Protein AF-A0A6G3DBI7-F1 (afdb_monomer_lite)

Secondary structure (DSSP, 8-state):
-EEE-GGGTTS-GGGSEEETTEEEEHHHHS---EEEHHHHH-HHHHHHHHHHHHHHTT-S---EEEE-TT----HHHHHHHHHHT-SEEEESS-TTTSHHHHHHHHHTT-SEEEEESS---S-B-TTS-BHHHHHHHHHHHHHTT--TTTHHHHHHHHHHHHHTSSSGGG-TTTTEEEEE--TTTSPPPPP-------

pLDDT: mean 87.93, std 12.36, range [43.66, 98.38]

Foldseek 3Di:
DAADAPVCLLPPQQQDAPDPVGNHGVLQVFLDAYAYNVCLPDPVLQVVLQVVVVVLPPDQAWDEDEAFPPDPDDLVNLLVCQQPGGLEY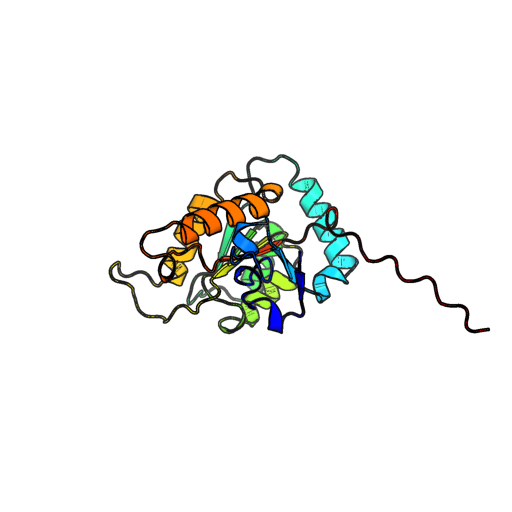EYLADCVVPVSNVVSVNVHSNQKYKYFSDGFPPDQDPVRHISSVVLVVVVCVQRRRPRLVCNSVSLNVLCNVLVPDPCSVPRSSVGMHMHGDNCVVPPRPPPPPDDPPD

Sequence (198 aa):
AFVLPREWLNEPVAHWECGADDSTPLGCAYPLVVTDRYRHRSGRLRHQLRKKWHRLGSGPGGTLHRVDCGTRERPAGLRKRLRDEAELAGFATPPSAVPEYFEVGLNLPVPVLLWPRRDCPGDEGPDGRCAGTAFLDRLAESVAGVPPAELPRLVMELRETADAADAPEEHWARDVQLLWDDPRCFAEPSALLHSPVG

Structure (mmCIF, N/CA/C/O backbone):
data_AF-A0A6G3DBI7-F1
#
_entry.id   AF-A0A6G3DBI7-F1
#
loop_
_atom_site.group_PDB
_atom_site.id
_atom_site.type_symbol
_atom_site.label_atom_id
_atom_site.label_alt_id
_atom_site.label_comp_id
_atom_site.label_asym_id
_atom_site.label_entity_id
_atom_site.label_seq_id
_atom_site.pdbx_PDB_ins_code
_atom_site.Cartn_x
_atom_site.Cartn_y
_atom_site.Cartn_z
_atom_site.occupancy
_atom_site.B_iso_or_equiv
_atom_site.auth_seq_id
_atom_site.auth_comp_id
_atom_site.auth_asym_id
_atom_site.auth_atom_id
_atom_site.pdbx_PDB_model_num
ATOM 1 N N . ALA A 1 1 ? 10.732 0.856 7.037 1.00 87.81 1 ALA A N 1
ATOM 2 C CA . ALA A 1 1 ? 9.495 1.604 6.726 1.00 87.81 1 ALA A CA 1
ATOM 3 C C . ALA A 1 1 ? 9.797 3.088 6.698 1.00 87.81 1 ALA A C 1
ATOM 5 O O . ALA A 1 1 ? 10.572 3.543 7.534 1.00 87.81 1 ALA A O 1
ATOM 6 N N . PHE A 1 2 ? 9.180 3.821 5.776 1.00 93.62 2 PHE A N 1
ATOM 7 C CA . PHE A 1 2 ? 9.305 5.274 5.678 1.00 93.62 2 PHE A CA 1
ATOM 8 C C . PHE A 1 2 ? 8.073 5.947 6.288 1.00 93.62 2 PHE A C 1
ATOM 10 O O . PHE A 1 2 ? 6.948 5.696 5.861 1.00 93.62 2 PHE A O 1
ATOM 17 N N . VAL A 1 3 ? 8.277 6.792 7.301 1.00 93.38 3 VAL A N 1
ATOM 18 C CA . VAL A 1 3 ? 7.215 7.625 7.886 1.00 93.38 3 VAL A CA 1
ATOM 19 C C . VAL A 1 3 ? 7.223 8.966 7.161 1.00 93.38 3 VAL A C 1
ATOM 21 O O . VAL A 1 3 ? 8.129 9.771 7.373 1.00 93.38 3 VAL A O 1
ATOM 24 N N . LEU A 1 4 ? 6.230 9.206 6.310 1.00 93.75 4 LEU A N 1
ATOM 25 C CA . LEU A 1 4 ? 6.221 10.328 5.371 1.00 93.75 4 LEU A CA 1
ATOM 26 C C . LEU A 1 4 ? 5.065 11.297 5.661 1.00 93.75 4 LEU A C 1
ATOM 28 O O . LEU A 1 4 ? 3.999 10.870 6.113 1.00 93.75 4 LEU A O 1
ATOM 32 N N . PRO A 1 5 ? 5.241 12.609 5.422 1.00 93.38 5 PRO A N 1
ATOM 33 C CA . PRO A 1 5 ? 4.118 13.526 5.236 1.00 93.38 5 PRO A CA 1
ATOM 34 C C . PRO A 1 5 ? 3.168 13.029 4.133 1.00 93.38 5 PRO A C 1
ATOM 36 O O . PRO A 1 5 ? 3.582 12.280 3.247 1.00 93.38 5 PRO A O 1
ATOM 39 N N . ARG A 1 6 ? 1.895 13.437 4.176 1.00 91.94 6 ARG A N 1
ATOM 40 C CA . ARG A 1 6 ? 0.856 12.922 3.262 1.00 91.94 6 ARG A CA 1
ATOM 41 C C . ARG A 1 6 ? 1.172 13.216 1.803 1.00 91.94 6 ARG A C 1
ATOM 43 O O . ARG A 1 6 ? 0.993 12.355 0.950 1.00 91.94 6 ARG A O 1
ATOM 50 N N . GLU A 1 7 ? 1.675 14.413 1.553 1.00 91.38 7 GLU A N 1
ATOM 51 C CA . GLU A 1 7 ? 2.120 14.905 0.257 1.00 91.38 7 GLU A CA 1
ATOM 52 C C . GLU A 1 7 ? 3.256 14.066 -0.349 1.00 91.38 7 GLU A C 1
ATOM 54 O O . GLU A 1 7 ? 3.427 14.074 -1.561 1.00 91.38 7 GLU A O 1
ATOM 59 N N . TRP A 1 8 ? 3.996 13.312 0.471 1.00 94.75 8 TRP A N 1
ATOM 60 C CA . TRP A 1 8 ? 5.123 12.482 0.037 1.00 94.75 8 TRP A CA 1
ATOM 61 C C . TRP A 1 8 ? 4.793 10.989 -0.002 1.00 94.75 8 TRP A C 1
ATOM 63 O O . TRP A 1 8 ? 5.654 10.178 -0.324 1.00 94.75 8 TRP A O 1
ATOM 73 N N . LEU A 1 9 ? 3.554 10.586 0.301 1.00 94.00 9 LEU A N 1
ATOM 74 C CA . LEU A 1 9 ? 3.179 9.168 0.270 1.00 94.00 9 LEU A CA 1
ATOM 75 C C . LEU A 1 9 ? 3.320 8.549 -1.126 1.00 94.00 9 LEU A C 1
ATOM 77 O O . LEU A 1 9 ? 3.503 7.341 -1.218 1.00 94.00 9 LEU A O 1
ATOM 81 N N . ASN A 1 10 ? 3.257 9.354 -2.192 1.00 95.25 10 ASN A N 1
ATOM 82 C CA . ASN A 1 10 ? 3.436 8.883 -3.566 1.00 95.25 10 ASN A CA 1
ATOM 83 C C . ASN A 1 10 ? 4.888 8.977 -4.077 1.00 95.25 10 ASN A C 1
ATOM 85 O O . ASN A 1 10 ? 5.129 8.681 -5.247 1.00 95.25 10 ASN A O 1
ATOM 89 N N . GLU A 1 11 ? 5.846 9.389 -3.238 1.00 95.75 11 GLU A N 1
ATOM 90 C CA . GLU A 1 11 ? 7.261 9.436 -3.621 1.00 95.75 11 GLU A CA 1
ATOM 91 C C . GLU A 1 11 ? 7.770 8.035 -4.009 1.00 95.75 11 GLU A C 1
ATOM 93 O O . GLU A 1 11 ? 7.380 7.031 -3.393 1.00 95.75 11 GLU A O 1
ATOM 98 N N . PRO A 1 12 ? 8.663 7.920 -5.010 1.00 95.06 12 PRO A N 1
ATOM 99 C CA . PRO A 1 12 ? 9.140 6.642 -5.525 1.00 95.06 12 PRO A CA 1
ATOM 100 C C . PRO A 1 12 ? 10.236 6.048 -4.627 1.00 95.06 12 PRO A C 1
ATOM 102 O O . PRO A 1 12 ? 11.265 5.588 -5.107 1.00 95.06 12 PRO A O 1
ATOM 105 N N . VAL A 1 13 ? 10.017 6.026 -3.310 1.00 95.62 13 VAL A N 1
ATOM 106 C CA . VAL A 1 13 ? 10.975 5.506 -2.317 1.00 95.62 13 VAL A CA 1
ATOM 107 C C . VAL A 1 13 ? 11.369 4.050 -2.579 1.00 95.62 13 VAL A C 1
ATOM 109 O O . VAL A 1 13 ? 12.471 3.635 -2.243 1.00 95.62 13 VAL A O 1
ATOM 112 N N . ALA A 1 14 ? 10.481 3.271 -3.203 1.00 95.75 14 ALA A N 1
ATOM 113 C CA . ALA A 1 14 ? 10.745 1.893 -3.608 1.00 95.75 14 ALA A CA 1
ATOM 114 C C . ALA A 1 14 ? 11.753 1.783 -4.767 1.00 95.75 14 ALA A C 1
ATOM 116 O O . ALA A 1 14 ? 12.330 0.718 -4.950 1.00 95.75 14 ALA A O 1
ATOM 117 N N . HIS A 1 15 ? 11.948 2.853 -5.545 1.00 95.75 15 HIS A N 1
ATOM 118 C CA . HIS A 1 15 ? 12.864 2.903 -6.693 1.00 95.75 15 HIS A CA 1
ATOM 119 C C . HIS A 1 15 ? 14.229 3.490 -6.342 1.00 95.75 15 HIS A C 1
ATOM 121 O O . HIS A 1 15 ? 15.110 3.516 -7.191 1.00 95.75 15 HIS A O 1
ATOM 127 N N . TRP A 1 16 ? 14.414 3.985 -5.118 1.00 95.88 16 TRP A N 1
ATOM 128 C CA . TRP A 1 16 ? 15.727 4.445 -4.677 1.00 95.88 16 TRP A CA 1
ATOM 129 C C . TRP A 1 16 ? 16.696 3.268 -4.633 1.00 95.88 16 TRP A C 1
ATOM 131 O O . TRP A 1 16 ? 16.306 2.168 -4.254 1.00 95.88 16 TRP A O 1
ATOM 141 N N . GLU A 1 17 ? 17.943 3.505 -5.010 1.00 96.25 17 GLU A N 1
ATOM 142 C CA . GLU A 1 17 ? 18.994 2.489 -4.992 1.00 96.25 17 GLU A CA 1
ATOM 143 C C . GLU A 1 17 ? 19.371 2.133 -3.546 1.00 96.25 17 GLU A C 1
ATOM 145 O O . GLU A 1 17 ? 19.367 2.993 -2.656 1.00 96.25 17 GLU A O 1
ATOM 150 N N . CYS A 1 18 ? 19.703 0.864 -3.299 1.00 93.75 18 CYS A N 1
ATOM 151 C CA . CYS A 1 18 ? 20.178 0.389 -1.998 1.00 93.75 18 CYS A CA 1
ATOM 152 C C . CYS A 1 18 ? 21.462 1.098 -1.543 1.00 93.75 18 CYS A C 1
ATOM 154 O O . CYS A 1 18 ? 21.658 1.312 -0.343 1.00 93.75 18 CYS A O 1
ATOM 156 N N . GLY A 1 19 ? 22.326 1.489 -2.481 1.00 92.12 19 GLY A N 1
ATOM 157 C CA . GLY A 1 19 ? 23.528 2.260 -2.193 1.00 92.12 19 GLY A CA 1
ATOM 158 C C . GLY A 1 19 ? 24.342 2.579 -3.442 1.00 92.12 19 GLY A C 1
ATOM 159 O O . GLY A 1 19 ? 24.012 2.151 -4.538 1.00 92.12 19 GLY A O 1
ATOM 160 N N . ALA A 1 20 ? 25.447 3.307 -3.263 1.00 90.12 20 ALA A N 1
ATOM 161 C CA . ALA A 1 20 ? 26.297 3.754 -4.372 1.00 90.12 20 ALA A CA 1
ATOM 162 C C . ALA A 1 20 ? 26.886 2.605 -5.216 1.00 90.12 20 ALA A C 1
ATOM 164 O O . ALA A 1 20 ? 27.143 2.795 -6.401 1.00 90.12 20 ALA A O 1
ATOM 165 N N . ASP A 1 21 ? 27.082 1.433 -4.607 1.00 94.00 21 ASP A N 1
ATOM 166 C CA . ASP A 1 21 ? 27.623 0.235 -5.261 1.00 94.00 21 ASP A CA 1
ATOM 167 C C . ASP A 1 21 ? 26.544 -0.835 -5.539 1.00 94.00 21 ASP A C 1
ATOM 169 O O . ASP A 1 21 ? 26.864 -1.917 -6.028 1.00 94.00 21 ASP A O 1
ATOM 173 N N . ASP A 1 22 ? 25.275 -0.560 -5.213 1.00 93.62 22 ASP A N 1
ATOM 174 C CA . ASP A 1 22 ? 24.151 -1.486 -5.376 1.00 93.62 22 ASP A CA 1
ATOM 175 C C . ASP A 1 22 ? 22.933 -0.753 -5.953 1.00 93.62 22 ASP A C 1
ATOM 177 O O . ASP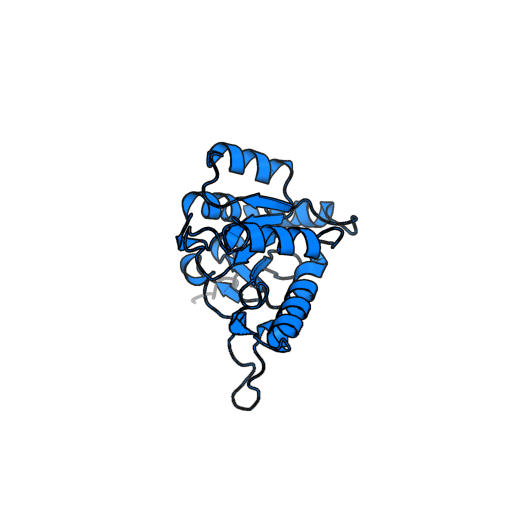 A 1 22 ? 22.144 -0.140 -5.226 1.00 93.62 22 ASP A O 1
ATOM 181 N N . SER A 1 23 ? 22.778 -0.851 -7.277 1.00 93.75 23 SER A N 1
ATOM 182 C CA . SER A 1 23 ? 21.671 -0.251 -8.027 1.00 93.75 23 SER A CA 1
ATOM 183 C C . SER A 1 23 ? 20.342 -0.995 -7.857 1.00 93.75 23 SER A C 1
ATOM 185 O O . SER A 1 23 ? 19.365 -0.644 -8.517 1.00 93.75 23 SER A O 1
ATOM 187 N N . THR A 1 24 ? 20.280 -2.037 -7.019 1.00 95.31 24 THR A N 1
ATOM 188 C CA . THR A 1 24 ? 19.023 -2.731 -6.725 1.00 95.31 24 THR A CA 1
ATOM 189 C C . THR A 1 24 ? 18.038 -1.740 -6.097 1.00 95.31 24 THR A C 1
ATOM 191 O O . THR A 1 24 ? 18.383 -1.076 -5.113 1.00 95.31 24 THR A O 1
ATOM 194 N N . PRO A 1 25 ? 16.801 -1.625 -6.610 1.00 96.81 25 PRO A N 1
ATOM 195 C CA . PRO A 1 25 ? 15.784 -0.794 -5.980 1.00 96.81 25 PRO A CA 1
ATOM 196 C C . PRO A 1 25 ? 15.466 -1.263 -4.550 1.00 96.81 25 PRO A C 1
ATOM 198 O O . PRO A 1 25 ? 15.253 -2.454 -4.309 1.00 96.81 25 PRO A O 1
ATOM 201 N N . LEU A 1 26 ? 15.328 -0.332 -3.601 1.00 97.12 26 LEU A N 1
ATOM 202 C CA . LEU A 1 26 ? 14.991 -0.618 -2.199 1.00 97.12 26 LEU A CA 1
ATOM 203 C C . LEU A 1 26 ? 13.727 -1.475 -2.058 1.00 97.12 26 LEU A C 1
ATOM 205 O O . LEU A 1 26 ? 13.624 -2.285 -1.138 1.00 97.12 26 LEU A O 1
ATOM 209 N N . GLY A 1 27 ? 12.744 -1.272 -2.937 1.00 96.56 27 GLY A N 1
ATOM 210 C CA . GLY A 1 27 ? 11.491 -2.020 -2.943 1.00 96.56 27 GLY A CA 1
ATOM 211 C C . GLY A 1 27 ? 11.613 -3.456 -3.450 1.00 96.56 27 GLY A C 1
ATOM 212 O O . GLY A 1 27 ? 10.698 -4.230 -3.180 1.00 96.56 27 GLY A O 1
ATOM 213 N N . CYS A 1 28 ? 12.698 -3.783 -4.156 1.00 97.19 28 CYS A N 1
ATOM 214 C CA . CYS A 1 28 ? 13.057 -5.145 -4.548 1.00 97.19 28 CYS A CA 1
ATOM 215 C C . CYS A 1 28 ? 13.894 -5.811 -3.448 1.00 97.19 28 CYS A C 1
ATOM 217 O O . CYS A 1 28 ? 13.637 -6.949 -3.096 1.00 97.19 28 CYS A O 1
ATOM 219 N N . ALA A 1 29 ? 14.837 -5.091 -2.832 1.00 96.62 29 ALA A N 1
ATOM 220 C CA . ALA A 1 29 ? 15.714 -5.665 -1.806 1.00 96.62 29 ALA A CA 1
ATOM 221 C C . ALA A 1 29 ? 15.051 -5.856 -0.427 1.00 96.62 29 ALA A C 1
ATOM 223 O O . ALA A 1 29 ? 15.503 -6.673 0.380 1.00 96.62 29 ALA A O 1
ATOM 224 N N . TYR A 1 30 ? 14.009 -5.077 -0.115 1.00 96.25 30 TYR A N 1
ATOM 225 C CA . TYR A 1 30 ? 13.363 -5.077 1.196 1.00 96.25 30 TYR A CA 1
ATOM 226 C C . TYR A 1 30 ? 11.833 -5.024 1.087 1.00 96.25 30 TYR A C 1
ATOM 228 O O . TYR A 1 30 ? 11.304 -4.395 0.167 1.00 96.25 30 TYR A O 1
ATOM 236 N N . PRO A 1 31 ? 11.093 -5.560 2.085 1.00 96.19 31 PRO A N 1
ATOM 237 C CA . PRO A 1 31 ? 9.640 -5.414 2.200 1.00 96.19 31 PRO A CA 1
ATOM 238 C C . PRO A 1 31 ? 9.261 -3.978 2.589 1.00 96.19 31 PRO A C 1
ATOM 240 O O . PRO A 1 31 ? 8.841 -3.679 3.712 1.00 96.19 31 PRO A O 1
ATOM 243 N N . LEU A 1 32 ? 9.491 -3.052 1.658 1.00 95.81 32 LEU A N 1
ATOM 244 C CA . LEU A 1 32 ? 9.383 -1.621 1.866 1.00 95.81 32 LEU A CA 1
ATOM 245 C C . LEU A 1 32 ? 7.919 -1.200 1.933 1.00 95.81 32 LEU A C 1
ATOM 247 O O . LEU A 1 32 ? 7.137 -1.426 1.006 1.00 95.81 32 LEU A O 1
ATOM 251 N N . VAL A 1 33 ? 7.600 -0.494 3.016 1.00 95.75 33 VAL A N 1
ATOM 252 C CA . VAL A 1 33 ? 6.292 0.108 3.275 1.00 95.75 33 VAL A CA 1
ATOM 253 C C . VAL A 1 33 ? 6.439 1.583 3.626 1.00 95.75 33 VAL A C 1
ATOM 255 O O . VAL A 1 33 ? 7.435 1.993 4.245 1.00 95.75 33 VAL A O 1
ATOM 258 N N . VAL A 1 34 ? 5.414 2.359 3.288 1.00 95.44 34 VAL A N 1
ATOM 259 C CA . VAL A 1 34 ? 5.240 3.739 3.748 1.00 95.44 34 VAL A CA 1
ATOM 260 C C . VAL A 1 34 ? 4.190 3.805 4.860 1.00 95.44 34 VAL A C 1
A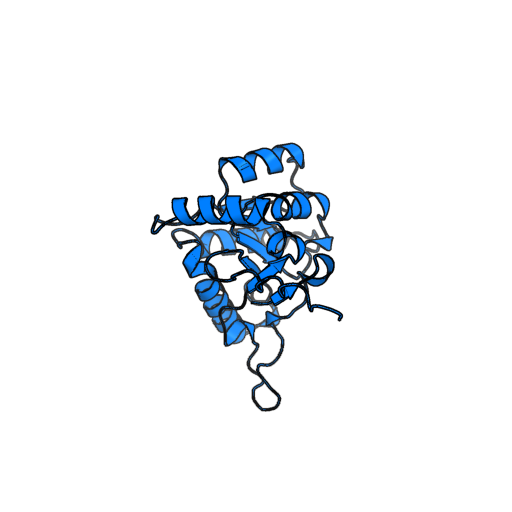TOM 262 O O . VAL A 1 34 ? 3.349 2.920 5.009 1.00 95.44 34 VAL A O 1
ATOM 265 N N . THR A 1 35 ? 4.227 4.857 5.670 1.00 92.62 35 THR A N 1
ATOM 266 C CA . THR A 1 35 ? 3.157 5.188 6.616 1.00 92.62 35 THR A CA 1
ATOM 267 C C . THR A 1 35 ? 2.979 6.698 6.711 1.00 92.62 35 THR A C 1
ATOM 269 O O . THR A 1 35 ? 3.947 7.453 6.612 1.00 92.62 35 THR A O 1
ATOM 272 N N . ASP A 1 36 ? 1.740 7.146 6.906 1.00 92.75 36 ASP A N 1
ATOM 273 C CA . ASP A 1 36 ? 1.426 8.563 7.098 1.00 92.75 36 ASP A CA 1
ATOM 274 C C . ASP A 1 36 ? 1.915 9.027 8.473 1.00 92.75 36 ASP A C 1
ATOM 276 O O . ASP A 1 36 ? 1.548 8.474 9.515 1.00 92.75 36 ASP A O 1
ATOM 280 N N . ARG A 1 37 ? 2.702 10.101 8.490 1.00 92.50 37 ARG A N 1
ATOM 281 C CA . ARG A 1 37 ? 3.231 10.724 9.705 1.00 92.50 37 ARG A CA 1
ATOM 282 C C . ARG A 1 37 ? 2.135 11.076 10.707 1.00 92.50 37 ARG A C 1
ATOM 284 O O . ARG A 1 37 ? 2.362 10.946 11.912 1.00 92.50 37 ARG A O 1
ATOM 291 N N . TYR A 1 38 ? 0.964 11.522 10.245 1.00 90.50 38 TYR A N 1
ATOM 292 C CA . TYR A 1 38 ? -0.147 11.823 11.149 1.00 90.50 38 TYR A CA 1
ATOM 293 C C . TYR A 1 38 ? -0.679 10.552 11.821 1.00 90.50 38 TYR A C 1
ATOM 295 O O . TYR A 1 38 ? -0.817 10.522 13.047 1.00 90.50 38 TYR A O 1
ATOM 303 N N . ARG A 1 39 ? -0.908 9.476 11.056 1.00 91.88 39 ARG A N 1
ATOM 304 C CA . ARG A 1 39 ? -1.303 8.167 11.607 1.00 91.88 39 ARG A CA 1
ATOM 305 C C . ARG A 1 39 ? -0.275 7.635 12.596 1.00 91.88 39 ARG A C 1
ATOM 307 O O . ARG A 1 39 ? -0.642 7.245 13.704 1.00 91.88 39 ARG A O 1
ATOM 314 N N . HIS A 1 40 ? 1.005 7.729 12.241 1.00 89.19 40 HIS A N 1
ATOM 315 C CA . HIS A 1 40 ? 2.112 7.272 13.074 1.00 89.19 40 HIS A CA 1
ATOM 316 C C . HIS A 1 40 ? 2.198 7.996 14.429 1.00 89.19 40 HIS A C 1
ATOM 318 O O . HIS A 1 40 ? 2.703 7.407 15.379 1.00 89.19 40 HIS A O 1
ATOM 324 N N . ARG A 1 41 ? 1.693 9.234 14.541 1.00 90.12 41 ARG A N 1
ATOM 325 C CA . ARG A 1 41 ? 1.664 10.033 15.787 1.00 90.12 41 ARG A CA 1
ATOM 326 C C . ARG A 1 41 ? 0.309 10.038 16.501 1.00 90.12 41 ARG A C 1
ATOM 328 O O . ARG A 1 41 ? 0.188 10.549 17.611 1.00 90.12 41 ARG A O 1
ATOM 335 N N . SER A 1 42 ? -0.743 9.528 15.866 1.00 91.62 42 SER A N 1
ATOM 336 C CA . SER A 1 42 ? -2.095 9.568 16.419 1.00 91.62 42 SER A CA 1
ATOM 337 C C . SER A 1 42 ? -2.327 8.383 17.351 1.00 91.62 42 SER A C 1
ATOM 339 O O . SER A 1 42 ? -2.741 7.306 16.919 1.00 91.62 42 SER A O 1
ATOM 341 N N . GLY A 1 43 ? -2.132 8.585 18.658 1.00 90.75 43 GLY A N 1
ATOM 342 C CA . GLY A 1 43 ? -2.348 7.541 19.670 1.00 90.75 43 GLY A CA 1
ATOM 343 C C . GLY A 1 43 ? -3.737 6.885 19.594 1.00 90.75 43 GLY A C 1
ATOM 344 O O . GLY A 1 43 ? -3.869 5.672 19.771 1.00 90.75 43 GLY A O 1
ATOM 345 N N . ARG A 1 44 ? -4.778 7.654 19.232 1.00 92.50 44 ARG A N 1
ATOM 346 C CA . ARG A 1 44 ? -6.134 7.129 18.995 1.00 92.50 44 ARG A CA 1
ATOM 347 C C . ARG A 1 44 ? -6.178 6.167 17.805 1.00 92.50 44 ARG A C 1
ATOM 349 O O . ARG A 1 44 ? -6.713 5.067 17.958 1.00 92.50 44 ARG A O 1
ATOM 356 N N . LEU A 1 45 ? -5.654 6.565 16.641 1.00 92.38 45 LEU A N 1
ATOM 357 C CA . LEU A 1 45 ? -5.646 5.706 15.450 1.00 92.38 45 LEU A CA 1
ATOM 358 C C . LEU A 1 45 ? -4.775 4.474 15.678 1.00 92.38 45 LEU A C 1
ATOM 360 O O . LEU A 1 45 ? -5.229 3.365 15.418 1.00 92.38 45 LEU A O 1
ATOM 364 N N . ARG A 1 46 ? -3.592 4.635 16.274 1.00 92.44 46 ARG A N 1
ATOM 365 C CA . ARG A 1 46 ? -2.704 3.521 16.635 1.00 92.44 46 ARG A CA 1
ATOM 366 C C . ARG A 1 46 ? -3.371 2.527 17.577 1.00 92.44 46 ARG A C 1
ATOM 368 O O . ARG A 1 46 ? -3.277 1.320 17.372 1.00 92.44 46 ARG A O 1
ATOM 375 N N . HIS A 1 47 ? -4.092 3.000 18.594 1.00 91.88 47 HIS A N 1
ATOM 376 C CA . HIS A 1 47 ? -4.836 2.116 19.489 1.00 91.88 47 HIS A CA 1
ATOM 377 C C . HIS A 1 47 ? -5.905 1.306 18.737 1.00 91.88 47 HIS A C 1
ATOM 379 O O . HIS A 1 47 ? -6.061 0.106 18.978 1.00 91.88 47 HIS A O 1
ATOM 385 N N . GLN A 1 48 ? -6.632 1.944 17.815 1.00 92.50 48 GLN A N 1
ATOM 386 C CA . GLN A 1 48 ? -7.641 1.284 16.984 1.00 92.50 48 GLN A CA 1
ATOM 387 C C . GLN A 1 48 ? -7.019 0.292 15.992 1.00 92.50 48 GLN A C 1
ATOM 389 O O . GLN A 1 48 ? -7.519 -0.824 15.861 1.00 92.50 48 GLN A O 1
ATOM 394 N N . LEU A 1 49 ? -5.909 0.661 15.353 1.00 91.94 49 LEU A N 1
ATOM 395 C CA . LEU A 1 49 ? -5.147 -0.208 14.461 1.00 91.94 49 LEU A CA 1
ATOM 396 C C . LEU A 1 49 ? -4.612 -1.423 15.204 1.00 91.94 49 LEU A C 1
ATOM 398 O O . LEU A 1 49 ? -4.818 -2.534 14.744 1.00 91.94 49 LEU A O 1
ATOM 402 N N . ARG A 1 50 ? -4.040 -1.256 16.401 1.00 92.00 50 ARG A N 1
ATOM 403 C CA . ARG A 1 50 ? -3.587 -2.382 17.230 1.00 92.00 50 ARG A CA 1
ATOM 404 C C . ARG A 1 50 ? -4.727 -3.353 17.545 1.00 92.00 50 ARG A C 1
ATOM 406 O O . ARG A 1 50 ? -4.546 -4.561 17.435 1.00 92.00 50 ARG A O 1
ATOM 413 N N . LYS A 1 51 ? -5.917 -2.841 17.890 1.00 90.44 51 LYS A N 1
ATOM 414 C CA . LYS A 1 51 ? -7.120 -3.674 18.073 1.00 90.44 51 LYS A CA 1
ATOM 415 C C . LYS A 1 51 ? -7.511 -4.405 16.787 1.00 90.44 51 LYS A C 1
ATOM 417 O O . LYS A 1 51 ? -7.916 -5.560 16.846 1.00 90.44 51 LYS A O 1
ATOM 422 N N . LYS A 1 52 ? -7.408 -3.749 15.630 1.00 90.25 52 LYS A N 1
ATOM 423 C CA . LYS A 1 52 ? -7.739 -4.353 14.335 1.00 90.25 52 LYS A CA 1
ATOM 424 C C . LYS A 1 52 ? -6.722 -5.415 13.916 1.00 90.25 52 LYS A C 1
ATOM 426 O O . LYS A 1 52 ? -7.141 -6.515 13.592 1.00 90.25 52 LYS A O 1
ATOM 431 N N . TRP A 1 53 ? -5.427 -5.147 14.050 1.00 90.94 53 TRP A N 1
ATOM 432 C CA . TRP A 1 53 ? -4.349 -6.118 13.844 1.00 90.94 53 TRP A CA 1
ATOM 433 C C . TRP A 1 53 ? -4.455 -7.336 14.759 1.00 90.94 53 TRP A C 1
ATOM 435 O O . TRP A 1 53 ? -4.205 -8.455 14.325 1.00 90.94 53 TRP A O 1
ATOM 445 N N . HIS A 1 54 ? -4.880 -7.146 16.010 1.00 88.25 54 HIS A N 1
ATOM 446 C CA . HIS A 1 54 ? -5.120 -8.268 16.916 1.00 88.25 54 HIS A CA 1
ATOM 447 C C . HIS A 1 54 ? -6.299 -9.143 16.465 1.00 88.25 54 HIS A C 1
ATOM 449 O O . HIS A 1 54 ? -6.210 -10.362 16.551 1.00 88.25 54 HIS A O 1
ATOM 455 N N . ARG A 1 55 ? -7.378 -8.535 15.943 1.00 86.75 55 ARG A N 1
ATOM 456 C CA . ARG A 1 55 ? -8.513 -9.274 15.359 1.00 86.75 55 ARG A CA 1
ATOM 457 C C . ARG A 1 55 ? -8.149 -9.984 14.056 1.00 86.75 55 ARG A C 1
ATOM 459 O O . ARG A 1 55 ? -8.664 -11.064 13.811 1.00 86.75 55 ARG A O 1
ATOM 466 N N . LEU A 1 56 ? -7.276 -9.378 13.253 1.00 83.56 56 LEU A N 1
ATOM 467 C CA . LEU A 1 56 ? -6.785 -9.952 12.001 1.00 83.56 56 LEU A CA 1
ATOM 468 C C . LEU A 1 56 ? -5.988 -11.245 12.223 1.00 83.56 56 LEU A C 1
ATOM 470 O O . LEU A 1 56 ? -6.124 -12.170 11.429 1.00 83.56 56 LEU A O 1
ATOM 474 N N . GLY A 1 57 ? -5.234 -11.338 13.327 1.00 73.00 57 GLY A N 1
ATOM 475 C CA . GLY A 1 57 ? -4.607 -12.583 13.786 1.00 73.00 57 GLY A CA 1
ATOM 476 C C . GLY A 1 57 ? -3.893 -13.369 12.675 1.00 73.00 57 GLY A C 1
ATOM 477 O O . GLY A 1 57 ? -3.250 -12.779 11.811 1.00 73.00 57 GLY A O 1
ATOM 478 N N . SER A 1 58 ? -4.031 -14.698 12.708 1.00 63.75 58 SER A N 1
ATOM 479 C CA . SER A 1 58 ? -3.601 -15.636 11.651 1.00 63.75 58 SER A CA 1
ATOM 480 C C . SER A 1 58 ? -4.754 -16.005 10.702 1.00 63.75 58 SER A C 1
ATOM 482 O O . SER A 1 58 ? -4.796 -17.117 10.182 1.00 63.75 58 SER A O 1
ATOM 484 N N . GLY A 1 59 ? -5.752 -15.125 10.559 1.00 66.50 59 GLY A N 1
ATOM 485 C CA . GLY A 1 59 ? -6.924 -15.380 9.722 1.00 66.50 59 GLY A CA 1
ATOM 486 C C . GLY A 1 59 ? -6.573 -15.512 8.230 1.00 66.50 59 GLY A C 1
ATOM 487 O O . GLY A 1 59 ? -5.518 -15.037 7.808 1.00 66.50 59 GLY A O 1
ATOM 488 N N . PRO A 1 60 ? -7.461 -16.118 7.419 1.00 63.09 60 PRO A N 1
ATOM 489 C CA . PRO A 1 60 ? -7.188 -16.542 6.038 1.00 63.09 60 PRO A CA 1
ATOM 490 C C . PRO A 1 60 ? -7.112 -15.398 5.000 1.00 63.09 60 PRO A C 1
ATOM 492 O O . PRO A 1 60 ? -7.392 -15.613 3.828 1.00 63.09 60 PRO A O 1
ATOM 495 N N . GLY A 1 61 ? -6.757 -14.179 5.410 1.00 72.50 61 GLY A N 1
ATOM 496 C CA . GLY A 1 61 ? -6.677 -12.995 4.549 1.00 72.50 61 GLY A CA 1
ATOM 497 C C . GLY A 1 61 ? -7.617 -11.867 4.972 1.00 72.50 61 GLY A C 1
ATOM 498 O O . GLY A 1 61 ? -8.536 -12.063 5.767 1.00 72.50 61 GLY A O 1
ATOM 499 N N . GLY A 1 62 ? -7.348 -10.656 4.482 1.00 80.94 62 GLY A N 1
ATOM 500 C CA . GLY A 1 62 ? -8.203 -9.487 4.709 1.00 80.94 62 GLY A CA 1
ATOM 501 C C . GLY A 1 62 ? -9.122 -9.206 3.520 1.00 80.94 62 GLY A C 1
ATOM 502 O O . GLY A 1 62 ? -8.820 -9.569 2.385 1.00 80.94 62 GLY A O 1
ATOM 503 N N . THR A 1 63 ? -10.231 -8.515 3.765 1.00 87.94 63 THR A N 1
ATOM 504 C CA . THR A 1 63 ? -11.154 -8.085 2.711 1.00 87.94 63 THR A CA 1
ATOM 505 C C . THR A 1 63 ? -10.600 -6.845 2.015 1.00 87.94 63 THR A C 1
ATOM 507 O O . THR A 1 63 ? -10.406 -5.803 2.653 1.00 87.94 63 THR A O 1
ATOM 510 N N . LEU A 1 64 ? -10.366 -6.941 0.702 1.00 93.25 64 LEU A N 1
ATOM 511 C CA . LEU A 1 64 ? -9.987 -5.803 -0.134 1.00 93.25 64 LEU A CA 1
ATOM 512 C C . LEU A 1 64 ? -11.226 -5.007 -0.547 1.00 93.25 64 LEU A C 1
ATOM 514 O O . LEU A 1 64 ? -12.051 -5.470 -1.334 1.00 93.25 64 LEU A O 1
ATOM 518 N N . HIS A 1 65 ? -11.327 -3.775 -0.060 1.00 94.75 65 HIS A N 1
ATOM 519 C CA . HIS A 1 65 ? -12.282 -2.806 -0.577 1.00 94.75 65 HIS A CA 1
ATOM 520 C C . HIS A 1 65 ? -11.666 -2.015 -1.734 1.00 94.75 65 HIS A C 1
ATOM 522 O O . HIS A 1 65 ? -10.603 -1.415 -1.585 1.00 94.75 65 HIS A O 1
ATOM 528 N N . ARG A 1 66 ? -12.333 -2.010 -2.888 1.00 94.12 66 ARG A N 1
ATOM 529 C CA . ARG A 1 66 ? -11.857 -1.358 -4.112 1.00 94.12 66 ARG A CA 1
ATOM 530 C C . ARG A 1 66 ? -12.474 0.027 -4.275 1.00 94.12 66 ARG A C 1
ATOM 532 O O . ARG A 1 66 ? -13.680 0.184 -4.118 1.00 94.12 66 ARG A O 1
ATOM 539 N N . VAL A 1 67 ? -11.642 0.999 -4.630 1.00 93.25 67 VAL A N 1
ATOM 540 C CA . VAL A 1 67 ? -12.035 2.357 -5.015 1.00 93.25 67 VAL A CA 1
ATOM 541 C C . VAL A 1 67 ? -11.640 2.548 -6.478 1.00 93.25 67 VAL A C 1
ATOM 543 O O . VAL A 1 67 ? -10.510 2.935 -6.788 1.00 93.25 67 VAL A O 1
ATOM 546 N N . ASP A 1 68 ? -12.559 2.190 -7.375 1.00 90.94 68 ASP A N 1
ATOM 547 C CA . ASP A 1 68 ? -12.351 2.232 -8.824 1.00 90.94 68 ASP A CA 1
ATOM 548 C C . ASP A 1 68 ? -12.296 3.670 -9.377 1.00 90.94 68 ASP A C 1
ATOM 550 O O . ASP A 1 68 ? -12.794 4.628 -8.772 1.00 90.94 68 ASP A O 1
ATOM 554 N N . CYS A 1 69 ? -11.716 3.815 -10.573 1.00 85.94 69 CYS A N 1
ATOM 555 C CA . CYS A 1 69 ? -11.742 5.067 -11.327 1.00 85.94 69 CYS A CA 1
ATOM 556 C C . CYS A 1 69 ? -13.189 5.525 -11.561 1.00 85.94 69 CYS A C 1
ATOM 558 O O . CYS A 1 69 ? -14.048 4.735 -11.950 1.00 85.94 69 CYS A O 1
ATOM 560 N N . GLY A 1 70 ? -13.466 6.812 -11.336 1.00 80.56 70 GLY A N 1
ATOM 561 C CA . GLY A 1 70 ? -14.803 7.372 -11.556 1.00 80.56 70 GLY A CA 1
ATOM 562 C C . GLY A 1 70 ? -15.887 6.802 -10.631 1.00 80.56 70 GLY A C 1
ATOM 563 O O . GLY A 1 70 ? -17.067 6.839 -10.991 1.00 80.56 70 GLY A O 1
ATOM 564 N N . THR A 1 71 ? -15.510 6.264 -9.461 1.00 83.06 71 THR A N 1
ATOM 565 C CA . THR A 1 71 ? -16.468 5.757 -8.471 1.00 83.06 71 THR A CA 1
ATOM 566 C C . THR A 1 71 ? -17.599 6.759 -8.208 1.00 83.06 71 THR A C 1
ATOM 568 O O . THR A 1 71 ? -17.384 7.958 -8.023 1.00 83.06 71 THR A O 1
ATOM 571 N N . ARG A 1 72 ? -18.838 6.254 -8.200 1.00 83.12 72 ARG A N 1
ATOM 572 C CA . ARG A 1 72 ? -20.042 7.033 -7.852 1.00 83.12 72 ARG A CA 1
ATOM 573 C C . ARG A 1 72 ? -20.352 6.987 -6.357 1.00 83.12 72 ARG A C 1
ATOM 575 O O . ARG A 1 72 ? -21.307 7.624 -5.905 1.00 83.12 72 ARG A O 1
ATOM 582 N N . GLU A 1 73 ? -19.603 6.192 -5.595 1.00 87.81 73 GLU A N 1
ATOM 583 C CA . GLU A 1 73 ? -19.743 6.141 -4.148 1.00 87.81 73 GLU A CA 1
ATOM 584 C C . GLU A 1 73 ? -19.376 7.502 -3.560 1.00 87.81 73 GLU A C 1
ATOM 586 O O . GLU A 1 73 ? -18.350 8.068 -3.892 1.00 87.81 73 GLU A O 1
ATOM 591 N N . ARG A 1 74 ? -20.196 8.048 -2.660 1.00 91.19 74 ARG A N 1
ATOM 592 C CA . ARG A 1 74 ? -19.844 9.297 -1.969 1.00 91.19 74 ARG A CA 1
ATOM 593 C C . ARG A 1 74 ? -18.809 9.018 -0.870 1.00 91.19 74 ARG A C 1
ATOM 595 O O . ARG A 1 74 ? -18.938 7.991 -0.201 1.00 91.19 74 ARG A O 1
ATOM 602 N N . PRO A 1 75 ? -17.915 9.962 -0.519 1.00 91.12 75 PRO A N 1
ATOM 603 C CA . PRO A 1 75 ? -16.926 9.774 0.555 1.00 91.12 75 PRO A CA 1
ATOM 604 C C . PRO A 1 75 ? -17.510 9.327 1.910 1.00 91.12 75 PRO A C 1
ATOM 606 O O . PRO A 1 75 ? -16.874 8.603 2.676 1.00 91.12 75 PRO A O 1
ATOM 609 N N . ALA A 1 76 ? -18.749 9.725 2.224 1.00 90.31 76 ALA A N 1
ATOM 610 C CA . ALA A 1 76 ? -19.454 9.268 3.423 1.00 90.31 76 ALA A CA 1
ATOM 611 C C . ALA A 1 76 ? -19.817 7.768 3.383 1.00 90.31 76 ALA A C 1
ATOM 613 O O . ALA A 1 76 ? -19.768 7.106 4.421 1.00 90.31 76 ALA A O 1
ATOM 614 N N . GLY A 1 77 ? -20.156 7.239 2.202 1.00 91.81 77 GLY A N 1
ATOM 615 C CA . GLY A 1 77 ? -20.383 5.811 1.970 1.00 91.81 77 GLY A CA 1
ATOM 616 C C . GLY A 1 77 ? -19.094 5.018 2.155 1.00 91.81 77 GLY A C 1
ATOM 617 O O . GLY A 1 77 ? -19.052 4.134 3.015 1.00 91.81 77 GLY A O 1
ATOM 618 N N . LEU A 1 78 ? -18.016 5.467 1.499 1.00 92.19 78 LEU A N 1
ATOM 619 C CA . LEU A 1 78 ? -16.688 4.863 1.625 1.00 92.19 78 LEU A CA 1
ATOM 620 C C . LEU A 1 78 ? -16.253 4.805 3.094 1.00 92.19 78 LEU A C 1
ATOM 622 O O . LEU A 1 78 ? -15.798 3.777 3.596 1.00 92.19 78 LEU A O 1
ATOM 626 N N . ARG A 1 79 ? -16.466 5.898 3.839 1.00 93.50 79 ARG A N 1
ATOM 627 C CA . ARG A 1 79 ? -16.127 5.974 5.266 1.00 93.50 79 ARG A CA 1
ATOM 628 C C . ARG A 1 79 ? -16.825 4.900 6.098 1.00 93.50 79 ARG A C 1
ATOM 630 O O . ARG A 1 79 ? -16.230 4.392 7.049 1.00 93.50 79 ARG A O 1
ATOM 637 N N . LYS A 1 80 ? -18.090 4.610 5.793 1.00 90.50 80 LYS A N 1
ATOM 638 C CA . LYS A 1 80 ? -18.860 3.568 6.477 1.00 90.50 80 LYS A CA 1
ATOM 639 C C . LYS A 1 80 ? -18.294 2.188 6.134 1.00 90.50 80 LYS A C 1
ATOM 641 O O . LYS A 1 80 ? -17.929 1.450 7.041 1.00 90.50 80 LYS A O 1
ATOM 646 N N . ARG A 1 81 ? -18.117 1.893 4.843 1.00 89.44 81 ARG A N 1
ATOM 647 C CA . ARG A 1 81 ? -17.584 0.609 4.350 1.00 89.44 81 ARG A CA 1
ATOM 648 C C . ARG A 1 81 ? -16.206 0.289 4.934 1.00 89.44 81 ARG A C 1
ATOM 650 O O . ARG A 1 81 ? -16.003 -0.785 5.494 1.00 89.44 81 ARG A O 1
ATOM 657 N N . LEU A 1 82 ? -15.284 1.252 4.900 1.00 90.94 82 LEU A N 1
ATOM 658 C CA . LEU A 1 82 ? -13.927 1.076 5.428 1.00 90.94 82 LEU A CA 1
ATOM 659 C C . LEU A 1 82 ? -13.872 0.888 6.951 1.00 90.94 82 LEU A C 1
ATOM 661 O O . LEU A 1 82 ? -12.952 0.259 7.480 1.00 90.94 82 LEU A O 1
ATOM 665 N N . ARG A 1 83 ? -14.839 1.454 7.679 1.00 86.56 83 ARG A N 1
ATOM 666 C CA . ARG A 1 83 ? -14.935 1.301 9.134 1.00 86.56 83 ARG A CA 1
ATOM 667 C C . ARG A 1 83 ? -15.402 -0.094 9.527 1.00 86.56 83 ARG A C 1
ATOM 669 O O . ARG A 1 83 ? -14.855 -0.645 10.484 1.00 86.56 83 ARG A O 1
ATOM 676 N N . ASP A 1 84 ? -16.399 -0.604 8.817 1.00 83.75 84 ASP A N 1
ATOM 677 C CA . ASP A 1 84 ? -17.136 -1.797 9.218 1.00 83.75 84 ASP A CA 1
ATOM 678 C C . ASP A 1 84 ? -16.468 -3.080 8.701 1.00 83.75 84 ASP A C 1
ATOM 680 O O . ASP A 1 84 ? -16.382 -4.054 9.446 1.00 83.75 84 ASP A O 1
ATOM 684 N N . GLU A 1 85 ? -15.951 -3.066 7.466 1.00 74.50 85 GLU A N 1
ATOM 685 C CA . GLU A 1 85 ? -15.652 -4.301 6.720 1.00 74.50 85 GLU A CA 1
ATOM 686 C C . GLU A 1 85 ? -14.219 -4.396 6.176 1.00 74.50 85 GLU A C 1
ATOM 688 O O . GLU A 1 85 ? -13.738 -5.498 5.952 1.00 74.50 85 GLU A O 1
ATOM 693 N N . ALA A 1 86 ? -13.526 -3.280 5.921 1.00 79.69 86 ALA A N 1
ATOM 694 C CA . ALA A 1 86 ? -12.306 -3.335 5.107 1.00 79.69 86 ALA A CA 1
ATOM 695 C C . ALA A 1 86 ? -11.024 -3.452 5.935 1.00 79.69 86 ALA A C 1
ATOM 697 O O . ALA A 1 86 ? -10.689 -2.550 6.713 1.00 79.69 86 ALA A O 1
ATOM 698 N N . GLU A 1 87 ? -10.244 -4.506 5.723 1.00 90.62 87 GLU A N 1
ATOM 699 C CA . GLU A 1 87 ? -8.877 -4.607 6.245 1.00 90.62 87 GLU A CA 1
ATOM 700 C C . GLU A 1 87 ? -7.820 -4.121 5.257 1.00 90.62 87 GLU A C 1
ATOM 702 O O . GLU A 1 87 ? -6.764 -3.648 5.687 1.00 90.62 87 GLU A O 1
ATOM 707 N N . LEU A 1 88 ? -8.149 -4.133 3.966 1.00 94.25 88 LEU A N 1
ATOM 708 C CA . LEU A 1 88 ? -7.377 -3.479 2.923 1.00 94.25 88 LEU A CA 1
ATOM 709 C C . LEU A 1 88 ? -8.265 -2.525 2.127 1.00 94.25 88 LEU A C 1
ATOM 711 O O . LEU A 1 88 ? -9.437 -2.814 1.883 1.00 94.25 88 LEU A O 1
ATOM 715 N N . ALA A 1 89 ? -7.689 -1.422 1.660 1.00 95.81 89 ALA A N 1
ATOM 716 C CA . ALA A 1 89 ? -8.291 -0.607 0.613 1.00 95.81 89 ALA A CA 1
ATOM 717 C C . ALA A 1 89 ? -7.339 -0.486 -0.582 1.00 95.81 89 ALA A C 1
ATOM 719 O O . ALA A 1 89 ? -6.172 -0.136 -0.412 1.00 95.81 89 ALA A O 1
ATOM 720 N N . GLY A 1 90 ? -7.842 -0.771 -1.779 1.00 96.31 90 GLY A N 1
ATOM 721 C CA . GLY A 1 90 ? -7.136 -0.583 -3.042 1.00 96.31 90 GLY A CA 1
ATOM 722 C C . GLY A 1 90 ? -7.722 0.604 -3.793 1.00 96.31 90 GLY A C 1
ATOM 723 O O . GLY A 1 90 ? -8.930 0.639 -4.020 1.00 96.31 90 GLY A O 1
ATOM 724 N N . PHE A 1 91 ? -6.883 1.550 -4.200 1.00 95.81 91 PHE A N 1
ATOM 725 C CA . PHE A 1 91 ? -7.273 2.689 -5.030 1.00 95.81 91 PHE A CA 1
ATOM 726 C C . PHE A 1 91 ? -6.754 2.488 -6.450 1.00 95.81 91 PHE A C 1
ATOM 728 O O . PHE A 1 91 ? -5.600 2.119 -6.643 1.00 95.81 91 PHE A O 1
ATOM 735 N N . ALA A 1 92 ? -7.597 2.753 -7.445 1.00 94.12 92 ALA A N 1
ATOM 736 C CA . ALA A 1 92 ? -7.235 2.639 -8.859 1.00 94.12 92 ALA A CA 1
ATOM 737 C C . ALA A 1 92 ? -6.290 3.751 -9.357 1.00 94.12 92 ALA A C 1
ATOM 739 O O . ALA A 1 92 ? -5.850 3.725 -10.502 1.00 94.12 92 ALA A O 1
ATOM 740 N N . THR A 1 93 ? -6.022 4.761 -8.532 1.00 93.00 93 THR A N 1
ATOM 741 C CA . THR A 1 93 ? -5.324 5.993 -8.911 1.00 93.00 93 THR A CA 1
ATOM 742 C C . THR A 1 93 ? -4.550 6.530 -7.700 1.00 93.00 93 THR A C 1
ATOM 744 O O . THR A 1 93 ? -4.930 6.212 -6.564 1.00 93.00 93 THR A O 1
ATOM 747 N N . PRO A 1 94 ? -3.479 7.320 -7.889 1.00 93.06 94 PRO A N 1
ATOM 748 C CA . PRO A 1 94 ? -2.698 7.854 -6.779 1.00 93.06 94 PRO A CA 1
ATOM 749 C C . PRO A 1 94 ? -3.468 8.904 -5.953 1.00 93.06 94 PRO A C 1
ATOM 751 O O . PRO A 1 94 ? -4.478 9.452 -6.408 1.00 93.06 94 PRO A O 1
ATOM 754 N N . PRO A 1 95 ? -2.972 9.238 -4.743 1.00 91.88 95 PRO A N 1
ATOM 755 C CA . PRO A 1 95 ? -3.623 10.162 -3.811 1.00 91.88 95 PRO A CA 1
ATOM 756 C C . PRO A 1 95 ? -3.968 11.531 -4.403 1.00 91.88 95 PRO A C 1
ATOM 758 O O . PRO A 1 95 ? -4.980 12.118 -4.033 1.00 91.88 95 PRO A O 1
ATOM 761 N N . SER A 1 96 ? -3.139 12.041 -5.317 1.00 89.69 96 SER A N 1
ATOM 762 C CA . SER A 1 96 ? -3.310 13.348 -5.962 1.00 89.69 96 SER A CA 1
ATOM 763 C C . SER A 1 96 ? -4.536 13.427 -6.870 1.00 89.69 96 SER A C 1
ATOM 765 O O . SER A 1 96 ? -5.091 14.510 -7.030 1.00 89.69 96 SER A O 1
ATOM 767 N N . ALA A 1 97 ? -4.966 12.306 -7.450 1.00 89.25 97 ALA A N 1
ATOM 768 C CA . ALA A 1 97 ? -6.087 12.272 -8.385 1.00 89.25 97 ALA A CA 1
ATOM 769 C C . ALA A 1 97 ? -7.456 12.237 -7.684 1.00 89.25 97 ALA A C 1
ATOM 771 O O . ALA A 1 97 ? -8.446 12.696 -8.247 1.00 89.25 97 ALA A O 1
ATOM 772 N N . VAL A 1 98 ? -7.521 11.687 -6.465 1.00 88.06 98 VAL A N 1
ATOM 773 C CA . VAL A 1 98 ? -8.761 11.516 -5.677 1.00 88.06 98 VAL A CA 1
ATOM 774 C C . VAL A 1 98 ? -8.541 11.837 -4.189 1.00 88.06 98 VAL A C 1
ATOM 776 O O . VAL A 1 98 ? -8.778 10.985 -3.318 1.00 88.06 98 VAL A O 1
ATOM 779 N N . PRO A 1 99 ? -8.062 13.051 -3.859 1.00 91.00 99 PRO A N 1
ATOM 780 C CA . PRO A 1 99 ? -7.616 13.391 -2.509 1.00 91.00 99 PRO A CA 1
ATOM 781 C C . PRO A 1 99 ? -8.700 13.158 -1.450 1.00 91.00 99 PRO A C 1
ATOM 783 O O . PRO A 1 99 ? -8.416 12.615 -0.384 1.00 91.00 99 PRO A O 1
ATOM 786 N N . GLU A 1 100 ? -9.962 13.463 -1.751 1.00 92.00 100 GLU A N 1
ATOM 787 C CA . GLU A 1 100 ? -11.083 13.307 -0.826 1.00 92.00 100 GLU A CA 1
ATOM 788 C C . GLU A 1 100 ? -11.381 11.845 -0.460 1.00 92.00 100 GLU A C 1
ATOM 790 O O . GLU A 1 100 ? -11.796 11.564 0.666 1.00 92.00 100 GLU A O 1
ATOM 795 N N . TYR A 1 101 ? -11.148 10.898 -1.374 1.00 92.44 101 TYR A N 1
ATOM 796 C CA . TYR A 1 101 ? -11.332 9.468 -1.112 1.00 92.44 101 TYR A CA 1
ATOM 797 C C . TYR A 1 101 ? -10.126 8.892 -0.378 1.00 92.44 101 TYR A C 1
ATOM 799 O O . TYR A 1 101 ? -10.283 8.124 0.578 1.00 92.44 101 TYR A O 1
ATOM 807 N N . PHE A 1 102 ? -8.922 9.302 -0.776 1.00 92.38 102 PHE A N 1
ATOM 808 C CA . PHE A 1 102 ? -7.695 8.856 -0.130 1.00 92.38 102 PHE A CA 1
ATOM 809 C C . PHE A 1 102 ? -7.622 9.330 1.331 1.00 92.38 102 PHE A C 1
ATOM 811 O O . PHE A 1 102 ? -7.277 8.558 2.230 1.00 92.38 102 PHE A O 1
ATOM 818 N N . GLU A 1 103 ? -8.063 10.560 1.615 1.00 93.31 103 GLU A N 1
ATOM 819 C CA . GLU A 1 103 ? -8.185 11.084 2.978 1.00 93.31 103 GLU A CA 1
ATOM 820 C C . GLU A 1 103 ? -9.111 10.247 3.867 1.00 93.31 103 GLU A C 1
ATOM 822 O O . GLU A 1 103 ? -8.852 10.103 5.067 1.00 93.31 103 GLU A O 1
ATOM 827 N N . VAL A 1 104 ? -10.185 9.673 3.317 1.00 93.50 104 VAL A N 1
ATOM 828 C CA . VAL A 1 104 ? -11.054 8.765 4.079 1.00 93.50 104 VAL A CA 1
ATOM 829 C C . VAL A 1 104 ? -10.278 7.516 4.499 1.00 93.50 104 VAL A C 1
ATOM 831 O O . VAL A 1 104 ? -10.371 7.120 5.663 1.00 93.50 104 VAL A O 1
ATOM 834 N N . GLY A 1 105 ? -9.470 6.940 3.603 1.00 92.00 105 GLY A N 1
ATOM 835 C CA . GLY A 1 105 ? -8.592 5.808 3.912 1.00 92.00 105 GLY A CA 1
ATOM 836 C C . GLY A 1 105 ? -7.548 6.139 4.981 1.00 92.00 105 GLY A C 1
ATOM 837 O O . GLY A 1 105 ? -7.373 5.382 5.940 1.00 92.00 105 GLY A O 1
ATOM 838 N N . LEU A 1 106 ? -6.903 7.306 4.875 1.00 92.56 106 LEU A N 1
ATOM 839 C CA . LEU A 1 106 ? -5.876 7.749 5.821 1.00 92.56 106 LEU A CA 1
ATOM 840 C C . LEU A 1 106 ? -6.426 8.038 7.223 1.00 92.56 106 LEU A C 1
ATOM 842 O O . LEU A 1 106 ? -5.774 7.704 8.211 1.00 92.56 106 LEU A O 1
ATOM 846 N N . ASN A 1 107 ? -7.619 8.627 7.325 1.00 93.19 107 ASN A N 1
ATOM 847 C CA . ASN A 1 107 ? -8.210 9.050 8.599 1.00 93.19 107 ASN A CA 1
ATOM 848 C C . ASN A 1 107 ? -8.996 7.943 9.325 1.00 93.19 107 ASN A C 1
ATOM 850 O O . ASN A 1 107 ? -9.526 8.169 10.419 1.00 93.19 107 ASN A O 1
ATOM 854 N N . LEU A 1 108 ? -9.097 6.753 8.735 1.00 93.00 108 LEU A N 1
ATOM 855 C CA . LEU A 1 108 ? -9.714 5.579 9.343 1.00 93.00 108 LEU A CA 1
ATOM 856 C C . LEU A 1 108 ? -8.657 4.544 9.740 1.00 93.00 108 LEU A C 1
ATOM 858 O O . LEU A 1 108 ? -7.585 4.489 9.140 1.00 93.00 108 LEU A O 1
ATOM 862 N N . PRO A 1 109 ? -8.952 3.670 10.721 1.00 91.12 109 PRO A N 1
ATOM 863 C CA . PRO A 1 109 ? -8.060 2.580 11.096 1.00 91.12 109 PRO A CA 1
ATOM 864 C C . PRO A 1 109 ? -8.150 1.443 10.064 1.00 91.12 109 PRO A C 1
ATOM 866 O O . PRO A 1 109 ? -8.576 0.335 10.386 1.00 91.12 109 PRO A O 1
ATOM 869 N N . VAL A 1 110 ? -7.820 1.718 8.802 1.00 93.69 110 VAL A N 1
ATOM 870 C CA . VAL A 1 110 ? -7.640 0.708 7.749 1.00 93.69 110 VAL A CA 1
ATOM 871 C C . VAL A 1 110 ? -6.167 0.299 7.755 1.00 93.69 110 VAL A C 1
ATOM 873 O O . VAL A 1 110 ? -5.330 1.160 7.502 1.00 93.69 110 VAL A O 1
ATOM 876 N N . PRO A 1 111 ? -5.827 -0.951 8.103 1.00 92.88 111 PRO A N 1
ATOM 877 C CA . PRO A 1 111 ? -4.445 -1.392 8.287 1.00 92.88 111 PRO A CA 1
ATOM 878 C C . PRO A 1 111 ? -3.553 -1.227 7.058 1.00 92.88 111 PRO A C 1
ATOM 880 O O . PRO A 1 111 ? -2.371 -0.913 7.205 1.00 92.88 111 PRO A O 1
ATOM 883 N N . VAL A 1 112 ? -4.131 -1.430 5.872 1.00 95.62 112 VAL A N 1
ATOM 884 C CA . VAL A 1 112 ? -3.397 -1.479 4.609 1.00 95.62 112 VAL A CA 1
ATOM 885 C C . VAL A 1 112 ? -4.100 -0.646 3.544 1.00 95.62 112 VAL A C 1
ATOM 887 O O . VAL A 1 112 ? -5.296 -0.830 3.313 1.00 95.62 112 VAL A O 1
ATOM 890 N N . LEU A 1 113 ? -3.360 0.240 2.875 1.00 97.25 113 LEU A N 1
ATOM 891 C CA . LEU A 1 113 ? -3.806 0.928 1.661 1.00 97.25 113 LEU A CA 1
ATOM 892 C C . LEU A 1 113 ? -2.820 0.633 0.523 1.00 97.25 113 LEU A C 1
ATOM 894 O O . LEU A 1 113 ? -1.609 0.676 0.740 1.00 97.25 113 LEU A O 1
ATOM 898 N N . LEU A 1 114 ? -3.337 0.365 -0.674 1.00 97.69 114 LEU A N 1
ATOM 899 C CA . LEU A 1 114 ? -2.559 0.068 -1.880 1.00 97.69 114 LEU A CA 1
ATOM 900 C C . LEU A 1 114 ? -3.042 0.931 -3.047 1.00 97.69 114 LEU A C 1
ATOM 902 O O . LEU A 1 114 ? -4.247 1.130 -3.204 1.00 97.69 114 LEU A O 1
ATOM 906 N N . TRP A 1 115 ? -2.123 1.441 -3.861 1.00 97.12 115 TRP A N 1
ATOM 907 C CA . TRP A 1 115 ? -2.446 2.253 -5.041 1.00 97.12 115 TRP A CA 1
ATOM 908 C C . TRP A 1 115 ? -1.297 2.226 -6.060 1.00 97.12 115 TRP A C 1
ATOM 910 O O . TRP A 1 115 ? -0.161 1.934 -5.675 1.00 97.12 115 TRP A O 1
ATOM 920 N N . PRO A 1 116 ? -1.549 2.517 -7.347 1.00 95.50 116 PRO A N 1
ATOM 921 C CA . PRO A 1 116 ? -0.486 2.713 -8.322 1.00 95.50 116 PRO A CA 1
ATOM 922 C C . PRO A 1 116 ? 0.088 4.128 -8.194 1.00 95.50 116 PRO A C 1
ATOM 924 O O . PRO A 1 116 ? -0.653 5.086 -7.976 1.00 95.50 116 PRO A O 1
ATOM 927 N N . ARG A 1 117 ? 1.402 4.291 -8.379 1.00 92.75 117 ARG A N 1
ATOM 928 C CA . ARG A 1 117 ? 2.030 5.624 -8.409 1.00 92.75 117 ARG A CA 1
ATOM 929 C C . ARG A 1 117 ? 1.573 6.455 -9.606 1.00 92.75 117 ARG A C 1
ATOM 931 O O . ARG A 1 117 ? 1.461 7.675 -9.498 1.00 92.75 117 ARG A O 1
ATOM 938 N N . ARG A 1 118 ? 1.389 5.792 -10.751 1.00 85.56 118 ARG A N 1
ATOM 939 C CA . ARG A 1 118 ? 1.026 6.422 -12.023 1.00 85.56 118 ARG A CA 1
ATOM 940 C C . ARG A 1 118 ? -0.465 6.717 -12.049 1.00 85.56 118 ARG A C 1
ATOM 942 O O . ARG A 1 118 ? -1.270 5.880 -11.641 1.00 85.56 118 ARG A O 1
ATOM 949 N N . ASP A 1 119 ? -0.808 7.890 -12.562 1.00 80.88 119 ASP A N 1
ATOM 950 C CA . ASP A 1 119 ? -2.193 8.225 -12.851 1.00 80.88 119 ASP A CA 1
ATOM 951 C C . ASP A 1 119 ? -2.778 7.278 -13.898 1.00 80.88 119 ASP A C 1
ATOM 953 O O . ASP A 1 119 ? -2.086 6.770 -14.784 1.00 80.88 119 ASP A O 1
ATOM 957 N N . CYS A 1 120 ? -4.084 7.062 -13.796 1.00 72.94 120 CYS A N 1
ATOM 958 C CA . CYS A 1 120 ? -4.843 6.417 -14.847 1.00 72.94 120 CYS A CA 1
ATOM 959 C C . CYS A 1 120 ? -5.225 7.498 -15.872 1.00 72.94 120 CYS A C 1
ATOM 961 O O . CYS A 1 120 ? -6.019 8.371 -15.519 1.00 72.94 120 CYS A O 1
ATOM 963 N N . PRO A 1 121 ? -4.731 7.462 -17.126 1.00 63.41 121 PRO A N 1
ATOM 964 C CA . PRO A 1 121 ? -4.995 8.514 -18.117 1.00 63.41 121 PRO A CA 1
ATOM 965 C C . PRO A 1 121 ? -6.470 8.627 -18.544 1.00 63.41 121 PRO A C 1
ATOM 967 O O . PRO A 1 121 ? -6.808 9.459 -19.373 1.00 63.41 121 PRO A O 1
ATOM 970 N N . GLY A 1 122 ? -7.370 7.817 -17.979 1.00 57.00 122 GLY A N 1
ATOM 971 C CA . GLY A 1 122 ? -8.805 7.845 -18.270 1.00 57.00 122 GLY A CA 1
ATOM 972 C C . GLY A 1 122 ? -9.179 7.162 -19.585 1.00 57.00 122 GLY A C 1
ATOM 973 O O . GLY A 1 122 ? -10.335 6.781 -19.741 1.00 57.00 122 GLY A O 1
ATOM 974 N N . ASP A 1 123 ? -8.207 6.938 -20.468 1.00 58.00 123 ASP A N 1
ATOM 975 C CA . ASP A 1 123 ? -8.398 6.193 -21.704 1.00 58.00 123 ASP A CA 1
ATOM 976 C C . ASP A 1 123 ? -8.575 4.692 -21.433 1.00 58.00 123 ASP A C 1
ATOM 978 O O . ASP A 1 123 ? -7.902 4.077 -20.593 1.00 58.00 123 ASP A O 1
ATOM 982 N N . GLU A 1 124 ? -9.522 4.104 -22.159 1.00 60.16 124 GLU A N 1
ATOM 983 C CA . GLU A 1 124 ? -9.717 2.664 -22.232 1.00 60.16 124 GLU A CA 1
ATOM 984 C C . GLU A 1 124 ? -8.478 2.041 -22.894 1.00 60.16 124 GLU A C 1
ATOM 986 O O . GLU A 1 124 ? -8.095 2.411 -24.004 1.00 60.16 124 GLU A O 1
ATOM 991 N N . GLY A 1 125 ? -7.819 1.104 -22.206 1.00 58.66 125 GLY A N 1
ATOM 992 C CA . GLY A 1 125 ? -6.760 0.306 -22.816 1.00 58.66 125 GLY A CA 1
ATOM 993 C C . GLY A 1 125 ? -7.304 -0.579 -23.950 1.00 58.66 125 GLY A C 1
ATOM 994 O O . GLY A 1 125 ? -8.514 -0.619 -24.178 1.00 58.66 125 GLY A O 1
ATOM 995 N N . PRO A 1 126 ? -6.445 -1.364 -24.626 1.00 55.62 126 PRO A N 1
ATOM 996 C CA . PRO A 1 126 ? -6.847 -2.252 -25.727 1.00 55.62 126 PRO A CA 1
ATOM 997 C C . PRO A 1 126 ? -8.016 -3.197 -25.388 1.00 55.62 126 PRO A C 1
ATOM 999 O O . PRO A 1 126 ? -8.776 -3.584 -26.271 1.00 55.62 126 PRO A O 1
ATOM 1002 N N . ASP A 1 127 ? -8.187 -3.515 -24.100 1.00 58.50 127 ASP A N 1
ATOM 1003 C CA . ASP A 1 127 ? -9.239 -4.383 -23.562 1.00 58.50 127 ASP A CA 1
ATOM 1004 C C . ASP A 1 127 ? -10.505 -3.630 -23.097 1.00 58.50 127 ASP A C 1
ATOM 1006 O O . ASP A 1 127 ? -11.324 -4.195 -22.367 1.00 58.50 127 ASP A O 1
ATOM 1010 N N . GLY A 1 128 ? -10.654 -2.338 -23.414 1.00 62.94 128 GLY A N 1
ATOM 1011 C CA . GLY A 1 128 ? -11.789 -1.517 -22.964 1.00 62.94 128 GLY A CA 1
ATOM 1012 C C . GLY A 1 128 ? -11.758 -1.154 -21.471 1.00 62.94 128 GLY A C 1
ATOM 1013 O O . GLY A 1 128 ? -12.712 -0.594 -20.940 1.00 62.94 128 GLY A O 1
ATOM 1014 N N . ARG A 1 129 ? -10.682 -1.506 -20.752 1.00 72.88 129 ARG A N 1
ATOM 1015 C CA . ARG A 1 129 ? -10.514 -1.257 -19.311 1.00 72.88 129 ARG A CA 1
ATOM 1016 C C . ARG A 1 129 ? -9.454 -0.195 -19.081 1.00 72.88 129 ARG A C 1
ATOM 1018 O O . ARG A 1 129 ? -8.395 -0.233 -19.703 1.00 72.88 129 ARG A O 1
ATOM 1025 N N . CYS A 1 130 ? -9.715 0.732 -18.164 1.00 85.44 130 CYS A N 1
ATOM 1026 C CA . CYS A 1 130 ? -8.718 1.725 -17.789 1.00 85.44 130 CYS A CA 1
ATOM 1027 C C . CYS A 1 130 ? -7.584 1.077 -16.970 1.00 85.44 130 CYS A C 1
ATOM 1029 O O . CYS A 1 130 ? -7.781 0.059 -16.293 1.00 85.44 130 CYS A O 1
ATOM 1031 N N . ALA A 1 131 ? -6.391 1.679 -17.006 1.00 86.31 131 ALA A N 1
ATOM 1032 C CA . ALA A 1 131 ? -5.204 1.156 -16.323 1.00 86.31 131 ALA A CA 1
ATOM 1033 C C . ALA A 1 131 ? -5.423 0.944 -14.812 1.00 86.31 131 ALA A C 1
ATOM 1035 O O . ALA A 1 131 ? -4.934 -0.031 -14.242 1.00 86.31 131 ALA A O 1
ATOM 1036 N N . GLY A 1 132 ? -6.212 1.812 -14.173 1.00 91.06 132 GLY A N 1
ATOM 1037 C CA . GLY A 1 132 ? -6.542 1.702 -12.754 1.00 91.06 132 GLY A CA 1
ATOM 1038 C C . GLY A 1 132 ? -7.407 0.485 -12.409 1.00 91.06 132 GLY A C 1
ATOM 1039 O O . GLY A 1 132 ? -7.160 -0.186 -11.407 1.00 91.06 132 GLY A O 1
ATOM 1040 N N . THR A 1 133 ? -8.390 0.143 -13.248 1.00 90.25 133 THR A N 1
ATOM 1041 C CA . THR A 1 133 ? -9.194 -1.078 -13.067 1.00 90.25 133 THR A CA 1
ATOM 1042 C C . THR A 1 133 ? -8.344 -2.327 -13.279 1.00 90.25 133 THR A C 1
ATOM 1044 O O . THR A 1 133 ? -8.405 -3.243 -12.462 1.00 90.25 133 THR A O 1
ATOM 1047 N N . ALA A 1 134 ? -7.501 -2.343 -14.316 1.00 91.00 134 ALA A N 1
ATOM 1048 C CA . ALA A 1 134 ? -6.580 -3.452 -14.561 1.00 91.00 134 ALA A CA 1
ATOM 1049 C C . ALA A 1 134 ? -5.602 -3.657 -13.388 1.00 91.00 134 ALA A C 1
ATOM 1051 O O . ALA A 1 134 ? -5.374 -4.790 -12.961 1.00 91.00 134 ALA A O 1
ATOM 1052 N N . PHE A 1 135 ? -5.086 -2.564 -12.815 1.00 94.50 135 PHE A N 1
ATOM 1053 C CA . PHE A 1 135 ? -4.285 -2.595 -11.591 1.00 94.50 135 PHE A CA 1
ATOM 1054 C C . PHE A 1 135 ? -5.048 -3.243 -10.430 1.00 94.50 135 PHE A C 1
ATOM 1056 O O . PHE A 1 135 ? -4.531 -4.159 -9.792 1.00 94.50 135 PHE A O 1
ATOM 1063 N N . LEU A 1 136 ? -6.281 -2.803 -10.158 1.00 95.38 136 LEU A N 1
ATOM 1064 C CA . LEU A 1 136 ? -7.059 -3.343 -9.045 1.00 95.38 136 LEU A CA 1
ATOM 1065 C C . LEU A 1 136 ? -7.430 -4.819 -9.242 1.00 95.38 136 LEU A C 1
ATOM 1067 O O . LEU A 1 136 ? -7.516 -5.548 -8.255 1.00 95.38 136 LEU A O 1
ATOM 1071 N N . ASP A 1 137 ? -7.64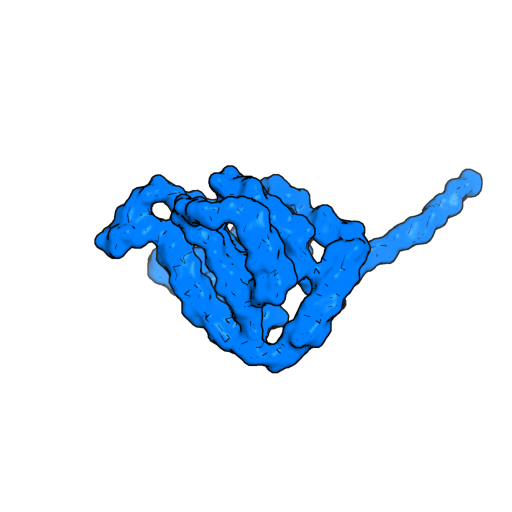8 -5.266 -10.481 1.00 94.88 137 ASP A N 1
ATOM 1072 C CA . ASP A 1 137 ? -7.912 -6.674 -10.805 1.00 94.88 137 ASP A CA 1
ATOM 1073 C C . ASP A 1 137 ? -6.704 -7.548 -10.454 1.00 94.88 137 ASP A C 1
ATOM 1075 O O . ASP A 1 137 ? -6.842 -8.515 -9.703 1.00 94.88 137 ASP A O 1
ATOM 1079 N N . ARG A 1 138 ? -5.507 -7.150 -10.904 1.00 96.19 138 ARG A N 1
ATOM 1080 C CA . ARG A 1 138 ? -4.249 -7.837 -10.569 1.00 96.19 138 ARG A CA 1
ATOM 1081 C C . ARG A 1 138 ? -3.933 -7.791 -9.079 1.00 96.19 138 ARG A C 1
ATOM 1083 O O . ARG A 1 138 ? -3.479 -8.785 -8.511 1.00 96.19 138 ARG A O 1
ATOM 1090 N N . LEU A 1 139 ? -4.205 -6.657 -8.434 1.00 96.62 139 LEU A N 1
ATOM 1091 C CA . LEU A 1 139 ? -4.040 -6.505 -6.995 1.00 96.62 139 LEU A CA 1
ATOM 1092 C C . LEU A 1 139 ? -4.964 -7.461 -6.236 1.00 96.62 139 LEU A C 1
ATOM 1094 O O . LEU A 1 139 ? -4.502 -8.155 -5.337 1.00 96.62 139 LEU A O 1
ATOM 1098 N N . ALA A 1 140 ? -6.249 -7.510 -6.598 1.00 95.88 140 ALA A N 1
ATOM 1099 C CA . ALA A 1 140 ? -7.232 -8.377 -5.956 1.00 95.88 140 ALA A CA 1
ATOM 1100 C C . ALA A 1 140 ? -6.863 -9.860 -6.087 1.00 95.88 140 ALA A C 1
ATOM 1102 O O . ALA A 1 140 ? -6.970 -10.589 -5.105 1.00 95.88 140 ALA A O 1
ATOM 1103 N N . GLU A 1 141 ? -6.393 -10.280 -7.264 1.00 95.94 141 GLU A N 1
ATOM 1104 C CA . GLU A 1 141 ? -5.877 -11.632 -7.501 1.00 95.94 141 GLU A CA 1
ATOM 1105 C C . GLU A 1 141 ? -4.667 -11.932 -6.605 1.00 95.94 141 GLU A C 1
ATOM 1107 O O . GLU A 1 141 ? -4.634 -12.957 -5.930 1.00 95.94 141 GLU A O 1
ATOM 1112 N N . SER A 1 142 ? -3.710 -11.003 -6.535 1.00 96.12 142 SER A N 1
ATOM 1113 C CA . SER A 1 142 ? -2.446 -11.204 -5.817 1.00 96.12 142 SER A CA 1
ATOM 1114 C C . SER A 1 142 ? -2.612 -11.248 -4.294 1.00 96.12 142 SER A C 1
ATOM 1116 O O . SER A 1 142 ? -1.871 -11.956 -3.620 1.00 96.12 142 SER A O 1
ATOM 1118 N N . VAL A 1 143 ? -3.561 -10.493 -3.728 1.00 94.69 143 VAL A N 1
ATOM 1119 C CA . VAL A 1 143 ? -3.776 -10.430 -2.265 1.00 94.69 143 VAL A CA 1
ATOM 1120 C C . VAL A 1 143 ? -4.842 -11.406 -1.762 1.00 94.69 143 VAL A C 1
ATOM 1122 O O . VAL A 1 143 ? -5.070 -11.497 -0.553 1.00 94.69 143 VAL A O 1
ATOM 1125 N N . ALA A 1 144 ? -5.523 -12.124 -2.659 1.00 93.06 144 ALA A N 1
ATOM 1126 C CA . ALA A 1 144 ? -6.558 -13.078 -2.286 1.00 93.06 144 ALA A CA 1
ATOM 1127 C C . ALA A 1 144 ? -5.978 -14.193 -1.402 1.00 93.06 144 ALA A C 1
ATOM 1129 O O . ALA A 1 144 ? -5.034 -14.882 -1.775 1.00 93.06 144 ALA A O 1
ATOM 1130 N N . GLY A 1 145 ? -6.552 -14.373 -0.211 1.00 90.56 145 GLY A N 1
ATOM 1131 C CA . GLY A 1 145 ? -6.092 -15.384 0.745 1.00 90.56 145 GLY A CA 1
ATOM 1132 C C . GLY A 1 145 ? -4.785 -15.039 1.470 1.00 90.56 145 GLY A C 1
ATOM 1133 O O . GLY A 1 145 ? -4.339 -15.824 2.303 1.00 90.56 145 GLY A O 1
ATOM 1134 N N . VAL A 1 146 ? -4.178 -13.878 1.193 1.00 92.62 146 VAL A N 1
ATOM 1135 C CA . VAL A 1 146 ? -2.912 -13.470 1.809 1.00 92.62 146 VAL A CA 1
ATOM 1136 C C . VAL A 1 146 ? -3.188 -12.730 3.120 1.00 92.62 146 VAL A C 1
ATOM 1138 O O . VAL A 1 146 ? -3.903 -11.717 3.125 1.00 92.62 146 VAL A O 1
ATOM 1141 N N . PRO A 1 147 ? -2.633 -13.186 4.259 1.00 92.56 147 PRO A N 1
ATOM 1142 C CA . PRO A 1 147 ? -2.741 -12.471 5.521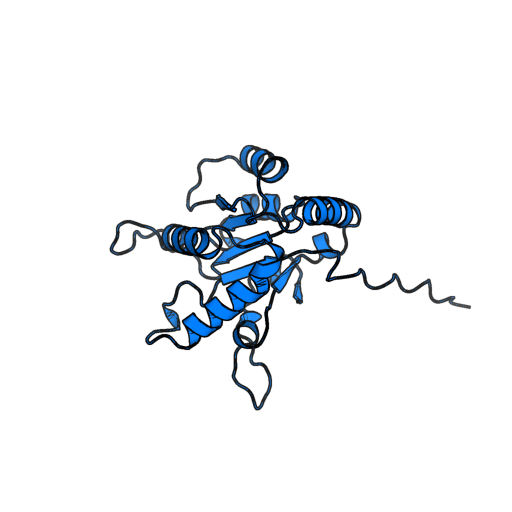 1.00 92.56 147 PRO A CA 1
ATOM 1143 C C . PRO A 1 147 ? -2.208 -11.037 5.387 1.00 92.56 147 PRO A C 1
ATOM 1145 O O . PRO A 1 147 ? -1.105 -10.839 4.876 1.00 92.56 147 PRO A O 1
ATOM 1148 N N . PRO A 1 148 ? -2.904 -10.010 5.916 1.00 92.81 148 PRO A N 1
ATOM 1149 C CA . PRO A 1 148 ? -2.435 -8.629 5.798 1.00 92.81 148 PRO A CA 1
ATOM 1150 C C . PRO A 1 148 ? -1.024 -8.383 6.353 1.00 92.81 148 PRO A C 1
ATOM 1152 O O . PRO A 1 148 ? -0.357 -7.440 5.936 1.00 92.81 148 PRO A O 1
ATOM 1155 N N . ALA A 1 149 ? -0.556 -9.221 7.284 1.00 92.31 149 ALA A N 1
ATOM 1156 C CA . ALA A 1 149 ? 0.793 -9.149 7.840 1.00 92.31 149 ALA A CA 1
ATOM 1157 C C . ALA A 1 149 ? 1.897 -9.580 6.854 1.00 92.31 149 ALA A C 1
ATOM 1159 O O . ALA A 1 149 ? 3.045 -9.181 7.028 1.00 92.31 149 ALA A O 1
ATOM 1160 N N . GLU A 1 150 ? 1.559 -10.356 5.824 1.00 93.88 150 GLU A N 1
ATOM 1161 C CA . GLU A 1 150 ? 2.503 -10.893 4.834 1.00 93.88 150 GLU A CA 1
ATOM 1162 C C . GLU A 1 150 ? 2.625 -10.003 3.589 1.00 93.88 150 GLU A C 1
ATOM 1164 O O . GLU A 1 150 ? 3.582 -10.122 2.826 1.00 93.88 150 GLU A O 1
ATOM 1169 N N . LEU A 1 151 ? 1.712 -9.042 3.413 1.00 95.44 151 LEU A N 1
ATOM 1170 C CA . LEU A 1 151 ? 1.687 -8.155 2.246 1.00 95.44 151 LEU A CA 1
ATOM 1171 C C . LEU A 1 151 ? 2.980 -7.372 1.989 1.00 95.44 151 LEU A C 1
ATOM 1173 O O . LEU A 1 151 ? 3.312 -7.209 0.818 1.00 95.44 151 LEU A O 1
ATOM 1177 N N . PRO A 1 152 ? 3.737 -6.890 2.999 1.00 96.69 152 PRO A N 1
ATOM 1178 C CA . PRO A 1 152 ? 5.022 -6.248 2.733 1.00 96.69 152 PRO A CA 1
ATOM 1179 C C . PRO A 1 152 ? 5.989 -7.151 1.963 1.00 96.69 152 PRO A C 1
ATOM 1181 O O . PRO A 1 152 ? 6.701 -6.672 1.084 1.00 96.69 152 PRO A O 1
ATOM 1184 N N . ARG A 1 153 ? 5.988 -8.455 2.266 1.00 97.06 153 ARG A N 1
ATOM 1185 C CA . ARG A 1 153 ? 6.815 -9.443 1.573 1.00 97.06 153 ARG A CA 1
ATOM 1186 C C . ARG A 1 153 ? 6.260 -9.763 0.188 1.00 97.06 153 ARG A C 1
ATOM 1188 O O . ARG A 1 153 ? 7.018 -9.730 -0.769 1.00 97.06 153 ARG A O 1
ATOM 1195 N N . LEU A 1 154 ? 4.948 -9.971 0.068 1.00 97.50 154 LEU A N 1
ATOM 1196 C CA . LEU A 1 154 ? 4.301 -10.177 -1.232 1.00 97.50 154 LEU A CA 1
ATOM 1197 C C . LEU A 1 154 ? 4.601 -9.023 -2.203 1.00 97.50 154 LEU A C 1
ATOM 1199 O O . LEU A 1 154 ? 4.953 -9.250 -3.351 1.00 97.50 154 LEU A O 1
ATOM 1203 N N . VAL A 1 155 ? 4.471 -7.771 -1.753 1.00 98.06 155 VAL A N 1
ATOM 1204 C CA . VAL A 1 155 ? 4.716 -6.598 -2.607 1.00 98.06 155 VAL A CA 1
ATOM 1205 C C . VAL A 1 155 ? 6.188 -6.485 -3.011 1.00 98.06 155 VAL A C 1
ATOM 1207 O O . VAL A 1 155 ? 6.465 -6.042 -4.122 1.00 98.06 155 VAL A O 1
ATOM 1210 N N . MET A 1 156 ? 7.124 -6.897 -2.154 1.00 98.38 156 MET A N 1
ATOM 1211 C CA . MET A 1 156 ? 8.541 -7.011 -2.520 1.00 98.38 156 MET A CA 1
ATOM 1212 C C . MET A 1 156 ? 8.737 -8.034 -3.643 1.00 98.38 156 MET A C 1
ATOM 1214 O O . MET A 1 156 ? 9.268 -7.678 -4.687 1.00 98.38 156 MET A O 1
ATOM 1218 N N . GLU A 1 157 ? 8.209 -9.250 -3.486 1.00 98.31 157 GLU A N 1
ATOM 1219 C CA . GLU A 1 157 ? 8.309 -10.324 -4.490 1.00 98.31 157 GLU A CA 1
ATOM 1220 C C . GLU A 1 157 ? 7.649 -9.922 -5.830 1.00 98.31 157 GLU A C 1
ATOM 1222 O O . GLU A 1 157 ? 8.162 -10.207 -6.915 1.00 98.31 157 GLU A O 1
ATOM 1227 N N . LEU A 1 158 ? 6.537 -9.179 -5.778 1.00 98.19 158 LEU A N 1
ATOM 1228 C CA . LEU A 1 158 ? 5.888 -8.608 -6.963 1.00 98.19 158 LEU A CA 1
ATOM 1229 C C . LEU A 1 158 ? 6.752 -7.545 -7.662 1.00 98.19 158 LEU A C 1
ATOM 1231 O O . LEU A 1 158 ? 6.734 -7.462 -8.891 1.00 98.19 158 LEU A O 1
ATOM 1235 N N . ARG A 1 159 ? 7.495 -6.728 -6.905 1.00 97.75 159 ARG A N 1
ATOM 1236 C CA . ARG A 1 159 ? 8.428 -5.734 -7.459 1.00 97.75 159 ARG A CA 1
ATOM 1237 C C . ARG A 1 159 ? 9.668 -6.398 -8.049 1.00 97.75 159 ARG A C 1
ATOM 1239 O O . ARG A 1 159 ? 10.058 -6.013 -9.141 1.00 97.75 159 ARG A O 1
ATOM 1246 N N . GLU A 1 160 ? 10.219 -7.420 -7.397 1.00 97.81 160 GLU A N 1
ATOM 1247 C CA . GLU A 1 160 ? 11.307 -8.242 -7.949 1.00 97.81 160 GLU A CA 1
ATOM 1248 C C . GLU A 1 160 ? 10.885 -8.890 -9.275 1.00 97.81 160 GLU A C 1
ATOM 1250 O O . GLU A 1 160 ? 11.602 -8.815 -10.270 1.00 97.81 160 GLU A O 1
ATOM 1255 N N . THR A 1 161 ? 9.675 -9.457 -9.321 1.00 97.69 161 THR A N 1
ATOM 1256 C CA . THR A 1 161 ? 9.107 -10.034 -10.551 1.00 97.69 161 THR A CA 1
ATOM 1257 C C . THR A 1 161 ? 8.950 -8.979 -11.647 1.00 97.69 161 THR A C 1
ATOM 1259 O O . THR A 1 161 ? 9.243 -9.247 -12.809 1.00 97.69 161 THR A O 1
ATOM 1262 N N . ALA A 1 162 ? 8.499 -7.773 -11.286 1.00 96.81 162 ALA A N 1
ATOM 1263 C CA . ALA A 1 162 ? 8.373 -6.660 -12.220 1.00 96.81 162 ALA A CA 1
ATOM 1264 C C . ALA A 1 162 ? 9.730 -6.214 -12.778 1.00 96.81 162 ALA A C 1
ATOM 1266 O O . ALA A 1 162 ? 9.830 -5.914 -13.962 1.00 96.81 162 ALA A O 1
ATOM 1267 N N . ASP A 1 163 ? 10.754 -6.162 -11.928 1.00 95.88 163 ASP A N 1
ATOM 1268 C CA . ASP A 1 163 ? 12.110 -5.749 -12.289 1.00 95.88 163 ASP A CA 1
ATOM 1269 C C . ASP A 1 163 ? 12.793 -6.758 -13.225 1.00 95.88 163 ASP A C 1
ATOM 1271 O O . ASP A 1 163 ? 13.486 -6.367 -14.159 1.00 95.88 163 ASP A O 1
ATOM 1275 N N . ALA A 1 164 ? 12.518 -8.052 -13.035 1.00 96.25 164 ALA A N 1
ATOM 1276 C CA . ALA A 1 164 ? 13.037 -9.138 -13.865 1.00 96.25 164 ALA A CA 1
ATOM 1277 C C . ALA A 1 164 ? 12.248 -9.388 -15.171 1.00 96.25 164 ALA A C 1
ATOM 1279 O O . ALA A 1 164 ? 12.613 -10.282 -15.937 1.00 96.25 164 ALA A O 1
ATOM 1280 N N . ALA A 1 165 ? 11.153 -8.663 -15.420 1.00 96.25 165 ALA A N 1
ATOM 1281 C CA . ALA A 1 165 ? 10.330 -8.840 -16.616 1.00 96.25 165 ALA A CA 1
ATOM 1282 C C . ALA A 1 165 ? 11.024 -8.314 -17.889 1.00 96.25 165 ALA A C 1
ATOM 1284 O O . ALA A 1 165 ? 11.882 -7.440 -17.823 1.00 96.25 165 ALA A O 1
ATOM 1285 N N . ASP A 1 166 ? 10.591 -8.773 -19.070 1.00 94.50 166 ASP A N 1
ATOM 1286 C CA . ASP A 1 166 ? 11.130 -8.289 -20.357 1.00 94.50 166 ASP A CA 1
ATOM 1287 C C . ASP A 1 166 ? 10.887 -6.784 -20.579 1.00 94.50 166 ASP A C 1
ATOM 1289 O O . ASP A 1 166 ? 11.683 -6.097 -21.218 1.00 94.50 166 ASP A O 1
ATOM 1293 N N . ALA A 1 167 ? 9.782 -6.265 -20.033 1.00 93.19 167 ALA A N 1
ATOM 1294 C CA . ALA A 1 167 ? 9.410 -4.853 -20.074 1.00 93.19 167 ALA A CA 1
ATOM 1295 C C . ALA A 1 167 ? 9.067 -4.343 -18.660 1.00 93.19 167 ALA A C 1
ATOM 1297 O O . ALA A 1 167 ? 7.887 -4.161 -18.337 1.00 93.19 167 ALA A O 1
ATOM 1298 N N . PRO A 1 168 ? 10.072 -4.091 -17.794 1.00 90.88 168 PRO A N 1
ATOM 1299 C CA . PRO A 1 168 ? 9.834 -3.702 -16.405 1.00 90.88 168 PRO A CA 1
ATOM 1300 C C . PRO A 1 168 ? 8.977 -2.444 -16.287 1.00 90.88 168 PRO A C 1
ATOM 1302 O O . PRO A 1 168 ? 8.078 -2.371 -15.452 1.00 90.88 168 PRO A O 1
ATOM 1305 N N . GLU A 1 169 ? 9.202 -1.466 -17.169 1.00 89.12 169 GLU A N 1
ATOM 1306 C CA . GLU A 1 169 ? 8.496 -0.181 -17.156 1.00 89.12 169 GLU A CA 1
ATOM 1307 C C . GLU A 1 169 ? 6.994 -0.277 -17.426 1.00 89.12 169 GLU A C 1
ATOM 1309 O O . GLU A 1 169 ? 6.256 0.640 -17.066 1.00 89.12 169 GLU A O 1
ATOM 1314 N N . GLU A 1 170 ? 6.530 -1.370 -18.024 1.00 89.56 170 GLU A N 1
ATOM 1315 C CA . GLU A 1 170 ? 5.116 -1.614 -18.321 1.00 89.56 170 GLU A CA 1
ATOM 1316 C C . GLU A 1 170 ? 4.458 -2.527 -17.279 1.00 89.56 170 GLU A C 1
ATOM 1318 O O . GLU A 1 170 ? 3.232 -2.663 -17.238 1.00 89.56 170 GLU A O 1
ATOM 1323 N N . HIS A 1 171 ? 5.253 -3.143 -16.401 1.00 93.88 171 HIS A N 1
ATOM 1324 C CA . HIS A 1 171 ? 4.752 -4.116 -15.449 1.00 93.88 171 HIS A CA 1
ATOM 1325 C C . HIS A 1 171 ? 3.916 -3.447 -14.347 1.00 93.88 171 HIS A C 1
ATOM 1327 O O . HIS A 1 171 ? 4.393 -2.591 -13.598 1.00 93.88 171 HIS A O 1
ATOM 1333 N N . TRP A 1 172 ? 2.667 -3.896 -14.185 1.00 93.81 172 TRP A N 1
ATOM 1334 C CA . TRP A 1 172 ? 1.680 -3.308 -13.264 1.00 93.81 172 TRP A CA 1
ATOM 1335 C C . TRP A 1 172 ? 2.180 -3.177 -11.816 1.00 93.81 172 TRP A C 1
ATOM 1337 O O . TRP A 1 172 ? 1.812 -2.237 -11.110 1.00 93.81 172 TRP A O 1
ATOM 1347 N N . ALA A 1 173 ? 3.018 -4.122 -11.374 1.00 95.69 173 ALA A N 1
ATOM 1348 C CA . ALA A 1 173 ? 3.508 -4.173 -10.002 1.00 95.69 173 ALA A CA 1
ATOM 1349 C C . ALA A 1 173 ? 4.698 -3.241 -9.712 1.00 95.69 173 ALA A C 1
ATOM 1351 O O . ALA A 1 173 ? 4.975 -2.969 -8.542 1.00 95.69 173 ALA A O 1
ATOM 1352 N N . ARG A 1 174 ? 5.382 -2.722 -10.747 1.00 93.06 174 ARG A N 1
ATOM 1353 C CA . ARG A 1 174 ? 6.594 -1.890 -10.601 1.00 93.06 174 ARG A CA 1
ATOM 1354 C C . ARG A 1 174 ? 6.361 -0.676 -9.709 1.00 93.06 174 ARG A C 1
ATOM 1356 O O . ARG A 1 174 ? 7.235 -0.282 -8.942 1.00 93.06 174 ARG A O 1
ATOM 1363 N N . ASP A 1 175 ? 5.171 -0.097 -9.826 1.00 93.25 175 ASP A N 1
ATOM 1364 C CA . ASP A 1 175 ? 4.785 1.165 -9.201 1.00 93.25 175 ASP A CA 1
ATOM 1365 C C . ASP A 1 175 ? 3.684 1.007 -8.143 1.00 93.25 175 ASP A C 1
ATOM 1367 O O . ASP A 1 175 ? 2.987 1.970 -7.818 1.00 93.25 175 ASP A O 1
ATOM 1371 N N . VAL A 1 176 ? 3.523 -0.196 -7.577 1.00 96.69 176 VAL A N 1
ATOM 1372 C CA . VAL A 1 176 ? 2.626 -0.408 -6.431 1.00 96.69 176 VAL A CA 1
ATOM 1373 C C . VAL A 1 176 ? 3.184 0.333 -5.221 1.00 96.69 176 VAL A C 1
ATOM 1375 O O . VAL A 1 176 ? 4.304 0.072 -4.777 1.00 96.69 176 VAL A O 1
ATOM 1378 N N . GLN A 1 177 ? 2.378 1.208 -4.636 1.00 97.31 177 GLN A N 1
ATOM 1379 C CA . GLN A 1 177 ? 2.620 1.811 -3.333 1.00 97.31 177 GLN A CA 1
ATOM 1380 C C . GLN A 1 177 ? 1.865 1.036 -2.252 1.00 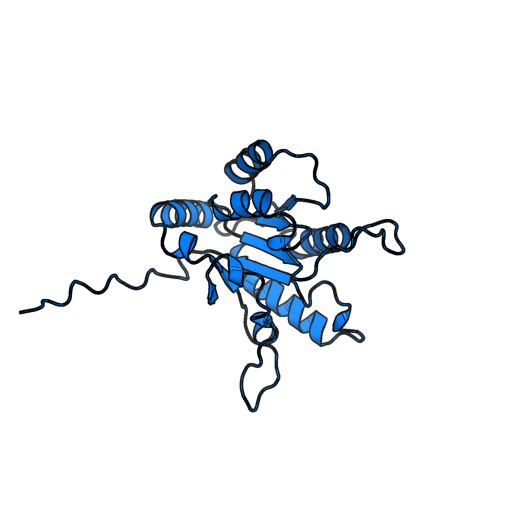97.31 177 GLN A C 1
ATOM 1382 O O . GLN A 1 177 ? 0.739 0.579 -2.461 1.00 97.31 177 GLN A O 1
ATOM 1387 N N . LEU A 1 178 ? 2.502 0.882 -1.090 1.00 97.69 178 LEU A N 1
ATOM 1388 C CA . LEU A 1 178 ? 1.967 0.127 0.041 1.00 97.69 178 LEU A CA 1
ATOM 1389 C C . LEU A 1 178 ? 2.084 0.959 1.316 1.00 97.69 178 LEU A C 1
ATOM 1391 O O . LEU A 1 178 ? 3.167 1.070 1.901 1.00 97.69 178 LEU A O 1
ATOM 1395 N N . LEU A 1 179 ? 0.950 1.491 1.775 1.00 96.88 179 LEU A N 1
ATOM 1396 C CA . LEU A 1 179 ? 0.817 1.944 3.151 1.00 96.88 179 LEU A CA 1
ATOM 1397 C C . LEU A 1 179 ? 0.458 0.751 4.021 1.00 96.88 179 LEU A C 1
ATOM 1399 O O . LEU A 1 179 ? -0.593 0.137 3.840 1.00 96.88 179 LEU A O 1
ATOM 1403 N N . TRP A 1 180 ? 1.308 0.457 4.995 1.00 95.44 180 TRP A N 1
ATOM 1404 C CA . TRP A 1 180 ? 1.108 -0.648 5.923 1.00 95.44 180 TRP A CA 1
ATOM 1405 C C . TRP A 1 180 ? 1.420 -0.174 7.337 1.00 95.44 180 TRP A C 1
ATOM 1407 O O . TRP A 1 180 ? 2.544 0.222 7.649 1.00 95.44 180 TRP A O 1
ATOM 1417 N N . ASP A 1 181 ? 0.398 -0.159 8.185 1.00 89.94 181 ASP A N 1
ATOM 1418 C CA . ASP A 1 181 ? 0.446 0.532 9.470 1.00 89.94 181 ASP A CA 1
ATOM 1419 C C . ASP A 1 181 ? 0.132 -0.429 10.616 1.00 89.94 181 ASP A C 1
ATOM 1421 O O . ASP A 1 181 ? -0.997 -0.472 11.113 1.00 89.94 181 ASP A O 1
ATOM 1425 N N . ASP A 1 182 ? 1.133 -1.222 11.015 1.00 90.75 182 ASP A N 1
ATOM 1426 C CA . ASP A 1 182 ? 1.095 -2.068 12.212 1.00 90.75 182 ASP A CA 1
ATOM 1427 C C . ASP A 1 182 ? 1.846 -1.427 13.392 1.00 90.75 182 ASP A C 1
ATOM 1429 O O . ASP A 1 182 ? 3.084 -1.431 13.443 1.00 90.75 182 ASP A O 1
ATOM 1433 N N . PRO A 1 183 ? 1.116 -0.931 14.409 1.00 87.62 183 PRO A N 1
ATOM 1434 C CA . PRO A 1 183 ? 1.711 -0.350 15.606 1.00 87.62 183 PRO A CA 1
ATOM 1435 C C . PRO A 1 183 ? 2.603 -1.304 16.412 1.00 87.62 183 PRO A C 1
ATOM 1437 O O . PRO A 1 183 ? 3.327 -0.828 17.286 1.00 87.62 183 PRO A O 1
ATOM 1440 N N . ARG A 1 184 ? 2.531 -2.625 16.180 1.00 84.81 184 ARG A N 1
ATOM 1441 C CA . ARG A 1 184 ? 3.392 -3.630 16.829 1.00 84.81 184 ARG A CA 1
ATOM 1442 C C . ARG A 1 184 ? 4.806 -3.634 16.249 1.00 84.81 184 ARG A C 1
ATOM 1444 O O . ARG A 1 184 ? 5.751 -3.887 16.985 1.00 84.81 184 ARG A O 1
ATOM 1451 N N . CYS A 1 185 ? 4.937 -3.344 14.955 1.00 82.81 185 CYS A N 1
ATOM 1452 C CA . CYS A 1 185 ? 6.216 -3.319 14.242 1.00 82.81 185 CYS A CA 1
ATOM 1453 C C . CYS A 1 185 ? 6.881 -1.939 14.290 1.00 82.81 185 CYS A C 1
ATOM 1455 O O . CYS A 1 185 ? 8.103 -1.841 14.232 1.00 82.81 185 CYS A O 1
ATOM 1457 N N . PHE A 1 186 ? 6.090 -0.873 14.433 1.00 77.12 186 PHE A N 1
ATOM 1458 C CA . PHE A 1 186 ? 6.590 0.500 14.511 1.00 77.12 186 PHE A CA 1
ATOM 1459 C C . PHE A 1 186 ? 6.210 1.117 15.849 1.00 77.12 186 PHE A C 1
ATOM 1461 O O . PHE A 1 186 ? 5.206 1.827 15.935 1.00 77.12 186 PHE A O 1
ATOM 1468 N N . ALA A 1 187 ? 6.982 0.832 16.900 1.00 66.12 187 ALA A N 1
ATOM 1469 C CA . ALA A 1 187 ? 6.818 1.494 18.194 1.00 66.12 187 ALA A CA 1
ATOM 1470 C C . ALA A 1 187 ? 6.927 3.022 18.032 1.00 66.12 187 ALA A C 1
ATOM 1472 O O . ALA A 1 187 ? 7.649 3.504 17.158 1.00 66.12 187 ALA A O 1
ATOM 1473 N N . GLU A 1 188 ? 6.194 3.792 18.846 1.00 63.41 188 GLU A N 1
ATOM 1474 C CA . GLU A 1 188 ? 6.451 5.235 18.894 1.00 63.41 188 GLU A CA 1
ATOM 1475 C C . GLU A 1 188 ? 7.902 5.452 19.338 1.00 63.41 188 GLU A C 1
ATOM 1477 O O . GLU A 1 188 ? 8.359 4.753 20.250 1.00 63.41 188 GLU A O 1
ATOM 1482 N N . PRO A 1 189 ? 8.625 6.424 18.756 1.00 56.41 189 PRO A N 1
ATOM 1483 C CA . PRO A 1 189 ? 9.797 6.958 19.422 1.00 56.41 189 PRO A CA 1
ATOM 1484 C C . PRO A 1 189 ? 9.338 7.383 20.813 1.00 56.41 189 PRO A C 1
ATOM 1486 O O . PRO A 1 189 ? 8.424 8.204 20.925 1.00 56.41 189 PRO A O 1
ATOM 1489 N N . SER A 1 190 ? 9.908 6.785 21.861 1.00 55.28 190 SER A N 1
ATOM 1490 C CA . SER A 1 190 ? 9.639 7.200 23.235 1.00 55.28 190 SER A CA 1
ATOM 1491 C C . SER A 1 190 ? 9.773 8.714 23.281 1.00 55.28 190 SER A C 1
ATOM 1493 O O . SER A 1 190 ? 10.823 9.233 22.893 1.00 55.28 190 SER A O 1
ATOM 1495 N N . ALA A 1 191 ? 8.699 9.409 23.675 1.00 56.03 191 ALA A N 1
ATOM 1496 C CA . ALA A 1 191 ? 8.754 10.843 23.902 1.00 56.03 191 ALA A CA 1
ATOM 1497 C C . ALA A 1 191 ? 9.992 11.079 24.761 1.00 56.03 191 ALA A C 1
ATOM 1499 O O . ALA A 1 191 ? 10.085 10.504 25.848 1.00 56.03 191 ALA A O 1
ATOM 1500 N N . LEU A 1 192 ? 10.977 11.803 24.220 1.00 50.09 192 LEU A N 1
ATOM 1501 C CA . LEU A 1 192 ? 12.159 12.184 24.975 1.00 50.09 192 LEU A CA 1
ATOM 1502 C C . LEU A 1 192 ? 11.617 12.847 26.235 1.00 50.09 192 LEU A C 1
ATOM 1504 O O . LEU A 1 192 ? 11.005 13.914 26.155 1.00 50.09 192 LEU A O 1
ATOM 1508 N N . LEU A 1 193 ? 11.728 12.140 27.362 1.00 50.50 193 LEU A N 1
ATOM 1509 C CA . LEU A 1 193 ? 11.373 12.661 28.667 1.00 50.50 193 LEU A CA 1
ATOM 1510 C C . LEU A 1 193 ? 12.088 14.001 28.758 1.00 50.50 193 LEU A C 1
ATOM 1512 O O . LEU A 1 193 ? 13.299 14.050 28.556 1.00 50.50 193 LEU A O 1
ATOM 1516 N N . HIS A 1 194 ? 11.293 15.056 28.922 1.00 48.66 194 HIS A N 1
ATOM 1517 C CA . HIS A 1 194 ? 11.701 16.448 29.034 1.00 48.66 194 HIS A CA 1
ATOM 1518 C C . HIS A 1 194 ? 13.173 16.593 29.432 1.00 48.66 194 HIS A C 1
ATOM 1520 O O . HIS A 1 194 ? 13.543 16.205 30.540 1.00 48.66 194 HIS A O 1
ATOM 1526 N N . SER A 1 195 ? 14.009 17.152 28.546 1.00 49.97 195 SER A N 1
ATOM 1527 C CA . SER A 1 195 ? 15.305 17.676 28.974 1.00 49.97 195 SER A CA 1
ATOM 1528 C C . SER A 1 195 ? 15.039 18.616 30.149 1.00 49.97 195 SER A C 1
ATOM 1530 O O . SER A 1 195 ? 14.293 19.585 29.967 1.00 49.97 195 SER A O 1
ATOM 1532 N N . PRO A 1 196 ? 15.589 18.354 31.346 1.00 51.00 196 PRO A N 1
ATOM 1533 C CA . PRO A 1 196 ? 15.533 19.332 32.406 1.00 51.00 196 PRO A CA 1
ATOM 1534 C C . PRO A 1 196 ? 16.476 20.447 31.964 1.00 51.00 196 PRO A C 1
ATOM 1536 O O . PRO A 1 196 ? 17.694 20.286 31.972 1.00 51.00 196 PRO A O 1
ATOM 1539 N N . VAL A 1 197 ? 15.916 21.553 31.487 1.00 53.31 197 VAL A N 1
ATOM 1540 C CA . VAL A 1 197 ? 16.673 22.800 31.441 1.00 53.31 197 VAL A CA 1
ATOM 1541 C C . VAL A 1 197 ? 16.760 23.247 32.896 1.00 53.31 197 VAL A C 1
ATOM 1543 O O . VAL A 1 197 ? 15.744 23.615 33.490 1.00 53.31 197 VAL A O 1
ATOM 1546 N N . GLY A 1 198 ? 17.942 23.051 33.482 1.00 43.66 198 GLY A N 1
ATOM 1547 C CA . GLY A 1 198 ? 18.352 23.699 34.725 1.00 43.66 198 GLY A CA 1
ATOM 1548 C C . GLY A 1 198 ? 18.742 25.152 34.504 1.00 43.66 198 GLY A C 1
ATOM 1549 O O . GLY A 1 198 ? 18.841 25.570 33.327 1.00 43.66 198 GLY A O 1
#

Radius of gyration: 17.41 Å; chains: 1; bounding box: 48×40×60 Å